Protein 4P5I (pdb70)

Sequence (240 aa):
ESQRSNSEEKANFCSTHNDEVYARFRLQMRVGVRHSPLYTPSNMCMMLDIEDSVEDIEESTEKEYASTATGEAAGVNVSVALVGEGVSIPFSYIGLGFNPSLEDSYLYVNVSSRAPWVKQTSDLSANGGWGIKQVLEKELLAIQIGCDNQKFPEEPTTTPPGASVDRRKRNPADIDFSLLVDPRCVTSVDLHVELRDACIDYKQESPLSLKGKYGDGELVKKEIKDVGKNHNMCSLNLNPGN

InterPro domains:
  IPR003184 Viral chemokine binding protein [PF02250] (14-278)
  IPR036540 Poxvirus chemokine inhibitor superfamily [G3DSA:2.60.240.10] (22-278)
  IPR036540 Poxvirus chemokine inhibitor superfamily [SSF49889] (53-283)

Structure (mmCIF, N/CA/C/O backbone):
data_4P5I
#
_entry.id   4P5I
#
_cell.length_a   76.250
_cell.length_b   76.250
_cell.length_c   281.940
_cell.angle_alpha   90.00
_cell.angle_beta   90.00
_cell.angle_gamma   120.00
#
_symmetry.space_group_name_H-M   'P 65 2 2'
#
loop_
_entity.id
_entity.type
_entity.pdbx_description
1 polymer 'Chemokine binding protein'
2 branched 2-acetamido-2-deoxy-beta-D-glucopyranose-(1-4)-2-acetamido-2-deoxy-beta-D-glucopyranose
3 non-polymer 2-acetamido-2-deoxy-beta-D-glucopyranose
4 water water
#
loop_
_atom_site.group_PDB
_atom_site.id
_atom_site.type_symbol
_atom_site.label_atom_id
_atom_site.label_alt_id
_atom_site.label_comp_id
_atom_site.label_asym_id
_atom_site.label_entity_id
_atom_site.label_seq_id
_atom_site.pdbx_PDB_ins_code
_atom_site.Cartn_x
_atom_site.Cartn_y
_atom_site.Cartn_z
_atom_site.occupancy
_atom_site.B_iso_or_equiv
_atom_site.auth_seq_id
_atom_site.auth_comp_id
_atom_site.auth_asym_id
_atom_site.auth_atom_id
_atom_site.pdbx_PDB_model_num
ATOM 1 N N . GLU A 1 5 ? -16.112 32.021 6.646 1.00 94.43 5 GLU A N 1
ATOM 2 C CA . GLU A 1 5 ? -15.828 31.796 5.233 1.00 93.96 5 GLU A CA 1
ATOM 3 C C . GLU A 1 5 ? -14.322 31.862 4.923 1.00 95.20 5 GLU A C 1
ATOM 4 O O . GLU A 1 5 ? -13.844 31.232 3.975 1.00 94.22 5 GLU A O 1
ATOM 10 N N . SER A 1 6 ? -13.584 32.621 5.734 1.00 96.20 6 SER A N 1
ATOM 11 C CA . SER A 1 6 ? -12.125 32.719 5.622 1.00 95.90 6 SER A CA 1
ATOM 12 C C . SER A 1 6 ? -11.490 32.796 7.018 1.00 98.69 6 SER A C 1
ATOM 13 O O . SER A 1 6 ? -11.872 33.634 7.837 1.00 97.25 6 SER A O 1
ATOM 16 N N . GLN A 1 7 ? -10.514 31.929 7.278 1.00 102.04 7 GLN A N 1
ATOM 17 C CA . GLN A 1 7 ? -10.066 31.672 8.650 1.00 106.79 7 GLN A CA 1
ATOM 18 C C . GLN A 1 7 ? -8.684 32.210 9.046 1.00 102.92 7 GLN A C 1
ATOM 19 O O . GLN A 1 7 ? -8.217 31.941 10.156 1.00 102.07 7 GLN A O 1
ATOM 25 N N . ARG A 1 8 ? -8.036 32.967 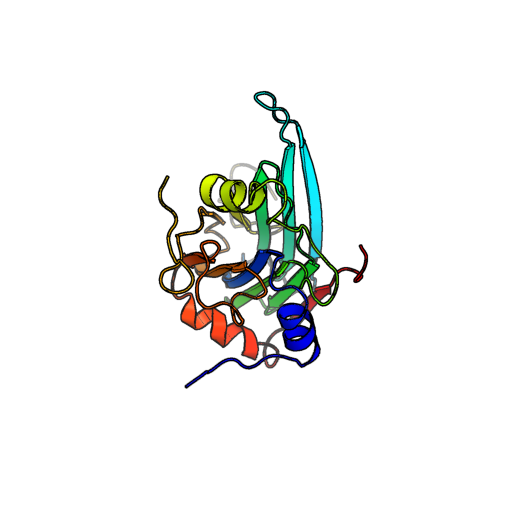8.163 1.00 99.66 8 ARG A N 1
ATOM 26 C CA . ARG A 1 8 ? -6.687 33.476 8.442 1.00 94.73 8 ARG A CA 1
ATOM 27 C C . ARG A 1 8 ? -6.637 34.481 9.608 1.00 92.28 8 ARG A C 1
ATOM 28 O O . ARG A 1 8 ? -7.610 35.190 9.880 1.00 93.89 8 ARG A O 1
ATOM 36 N N . SER A 1 9 ? -5.537 34.450 10.352 1.00 85.36 9 SER A N 1
ATOM 37 C CA . SER A 1 9 ? -5.253 35.466 11.353 1.00 80.14 9 SER A CA 1
ATOM 38 C C . SER A 1 9 ? -3.789 35.853 11.303 1.00 72.99 9 SER A C 1
ATOM 39 O O . SER A 1 9 ? -2.930 35.097 11.716 1.00 73.68 9 SER A O 1
ATOM 42 N N . ASN A 1 10 ? -3.512 37.055 10.843 1.00 65.75 10 ASN A N 1
ATOM 43 C CA . ASN A 1 10 ? -2.140 37.504 10.672 1.00 58.54 10 ASN A CA 1
ATOM 44 C C . ASN A 1 10 ? -1.969 38.946 11.085 1.00 57.02 10 ASN A C 1
ATOM 45 O O . ASN A 1 10 ? -2.946 39.698 11.166 1.00 60.29 10 ASN A O 1
ATOM 50 N N . SER A 1 11 ? -0.721 39.332 11.328 1.00 50.28 11 SER A N 1
ATOM 51 C CA . SER A 1 11 ? -0.399 40.716 11.628 1.00 48.57 11 SER A CA 1
ATOM 52 C C . SER A 1 11 ? -0.712 41.596 10.429 1.00 52.07 11 SER A C 1
ATOM 53 O O . SER A 1 11 ? -0.793 41.127 9.290 1.00 51.14 11 SER A O 1
ATOM 56 N N . GLU A 1 12 ? -0.893 42.879 10.697 1.00 58.23 12 GLU A N 1
ATOM 57 C CA . GLU A 1 12 ? -1.145 43.843 9.646 1.00 62.44 12 GLU A CA 1
ATOM 58 C C . GLU A 1 12 ? 0.061 43.892 8.714 1.00 53.47 12 GLU A C 1
ATOM 59 O O . GLU A 1 12 ? -0.085 44.057 7.501 1.00 50.80 12 GLU A O 1
ATOM 65 N N . GLU A 1 13 ? 1.252 43.731 9.287 1.00 46.47 13 GLU A N 1
ATOM 66 C CA . GLU A 1 13 ? 2.486 43.806 8.510 1.00 49.74 13 GLU A CA 1
ATOM 67 C C . GLU A 1 13 ? 2.558 42.662 7.500 1.00 46.10 13 GLU A C 1
ATOM 68 O O . GLU A 1 13 ? 2.996 42.852 6.361 1.00 41.08 13 GLU A O 1
ATOM 74 N N . LYS A 1 14 ? 2.116 41.479 7.924 1.00 42.43 14 LYS A N 1
ATOM 75 C CA . LYS A 1 14 ? 2.055 40.321 7.039 1.00 40.97 14 LYS A CA 1
ATOM 76 C C . LYS A 1 14 ? 1.014 40.507 5.920 1.00 39.05 14 LYS A C 1
ATOM 77 O O . LYS A 1 14 ? 1.337 40.354 4.741 1.00 39.77 14 LYS A O 1
ATOM 83 N N . ALA A 1 15 ? -0.213 40.870 6.292 1.00 35.52 15 ALA A N 1
ATOM 84 C CA . ALA A 1 15 ? -1.297 41.067 5.324 1.00 36.86 15 ALA A CA 1
ATOM 85 C C . ALA A 1 15 ? -0.968 42.143 4.294 1.00 40.28 15 ALA A C 1
ATOM 86 O O . ALA A 1 15 ? -1.172 41.943 3.094 1.00 41.35 15 ALA A O 1
ATOM 88 N N . ASN A 1 16 ? -0.428 43.267 4.759 1.00 41.50 16 ASN A N 1
ATOM 89 C CA . ASN A 1 16 ? -0.008 44.342 3.858 1.00 45.51 16 ASN A CA 1
ATOM 90 C C . ASN A 1 16 ? 1.085 43.936 2.897 1.00 41.80 16 ASN A C 1
ATOM 91 O O . ASN A 1 16 ? 1.113 44.393 1.755 1.00 41.12 16 ASN A O 1
ATOM 96 N N . PHE A 1 17 ? 2.010 43.101 3.366 1.00 42.01 17 PHE A N 1
ATOM 97 C CA . PHE A 1 17 ? 3.093 42.638 2.508 1.00 35.56 17 PHE A CA 1
ATOM 98 C C . PHE A 1 17 ? 2.548 41.694 1.434 1.00 36.29 17 PHE A C 1
ATOM 99 O O . PHE A 1 17 ? 2.898 41.800 0.261 1.00 34.93 17 PHE A O 1
ATOM 107 N N . CYS A 1 18 ? 1.710 40.752 1.851 1.00 35.54 18 CYS A N 1
ATOM 108 C CA . CYS A 1 18 ? 1.234 39.715 0.945 1.00 34.16 18 CYS A CA 1
ATOM 109 C C . CYS A 1 18 ? 0.291 40.297 -0.109 1.00 37.14 18 CYS A C 1
ATOM 110 O O . CYS A 1 18 ? 0.344 39.891 -1.271 1.00 33.16 18 CYS A O 1
ATOM 113 N N . SER A 1 19 ? -0.539 41.266 0.286 1.00 39.98 19 SER A N 1
ATOM 114 C CA . SER A 1 19 ? -1.456 41.929 -0.652 1.00 49.03 19 SER A CA 1
ATOM 115 C C . SER A 1 19 ? -0.668 42.627 -1.744 1.00 49.98 19 SER A C 1
ATOM 116 O O . SER A 1 19 ? -1.097 42.717 -2.893 1.00 53.47 19 SER A O 1
ATOM 119 N N . THR A 1 20 ? 0.509 43.101 -1.362 1.00 47.09 20 THR A N 1
ATOM 120 C CA . THR A 1 20 ? 1.324 43.965 -2.196 1.00 48.51 20 THR A CA 1
ATOM 121 C C . THR A 1 20 ? 2.331 43.162 -3.015 1.00 43.97 20 THR A C 1
ATOM 122 O O . THR A 1 20 ? 2.957 43.679 -3.942 1.00 45.58 20 THR A O 1
ATOM 126 N N . HIS A 1 21 ? 2.467 41.878 -2.705 1.00 39.82 21 HIS A N 1
ATOM 127 C CA . HIS A 1 21 ? 3.488 41.072 -3.364 1.00 37.89 21 HIS A CA 1
ATOM 128 C C . HIS A 1 21 ? 2.946 39.778 -3.945 1.00 40.91 21 HIS A C 1
ATOM 129 O O . HIS A 1 21 ? 3.637 38.762 -3.940 1.00 43.01 21 HIS A O 1
ATOM 136 N N . ASN A 1 22 ? 1.731 39.825 -4.477 1.00 42.20 22 ASN A N 1
ATOM 137 C CA . ASN A 1 22 ? 1.045 38.612 -4.916 1.00 48.38 22 ASN A CA 1
ATOM 138 C C . ASN A 1 22 ? 1.647 37.904 -6.141 1.00 44.07 22 ASN A C 1
ATOM 139 O O . ASN A 1 22 ? 1.353 36.737 -6.397 1.00 47.86 22 ASN A O 1
ATOM 144 N N . ASP A 1 23 ? 2.486 38.601 -6.897 1.00 35.33 23 ASP A N 1
ATOM 145 C CA . ASP A 1 23 ? 3.152 37.974 -8.029 1.00 42.16 23 ASP A CA 1
ATOM 146 C C . ASP A 1 23 ? 4.493 37.336 -7.670 1.00 47.64 23 ASP A C 1
ATOM 147 O O . ASP A 1 23 ? 5.038 36.546 -8.448 1.00 52.70 23 ASP A O 1
ATOM 152 N N . GLU A 1 24 ? 5.010 37.676 -6.491 1.00 39.44 24 GLU A N 1
ATOM 153 C CA . GLU A 1 24 ? 6.236 37.072 -5.989 1.00 42.75 24 GLU A CA 1
ATOM 154 C C . GLU A 1 24 ? 5.935 35.764 -5.255 1.00 37.53 24 GLU A C 1
ATOM 155 O O . GLU A 1 24 ? 4.796 35.519 -4.846 1.00 31.89 24 GLU A O 1
ATOM 161 N N . VAL A 1 25 ? 6.956 34.921 -5.116 1.00 28.56 25 VAL A N 1
ATOM 162 C CA . VAL A 1 25 ? 6.858 33.717 -4.294 1.00 28.31 25 VAL A CA 1
ATOM 163 C C . VAL A 1 25 ? 8.049 33.639 -3.340 1.00 31.48 25 VAL A C 1
ATOM 164 O O . VAL A 1 25 ? 9.201 33.497 -3.760 1.00 28.88 25 VAL A O 1
ATOM 168 N N . TYR A 1 26 ? 7.763 33.769 -2.052 1.00 31.36 26 TYR A N 1
ATOM 169 C CA . TYR A 1 26 ? 8.782 33.600 -1.038 1.00 25.30 26 TYR A CA 1
ATOM 170 C C . TYR A 1 26 ? 8.497 32.335 -0.251 1.00 24.50 26 TYR A C 1
ATOM 171 O O . TYR A 1 26 ? 7.348 32.042 0.073 1.00 30.65 26 TYR A O 1
ATOM 180 N N . ALA A 1 27 ? 9.551 31.586 0.044 1.00 17.09 27 ALA A N 1
ATOM 181 C CA . ALA A 1 27 ? 9.447 30.387 0.857 1.00 21.43 27 ALA A CA 1
ATOM 182 C C . ALA A 1 27 ? 9.611 30.748 2.316 1.00 24.32 27 ALA A C 1
ATOM 183 O O . ALA A 1 27 ? 10.357 31.669 2.65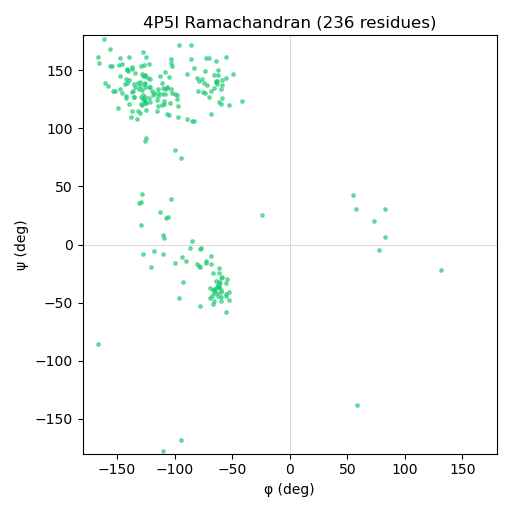3 1.00 23.27 27 ALA A O 1
ATOM 185 N N . ARG A 1 28 ? 8.910 30.013 3.173 1.00 22.39 28 ARG A N 1
ATOM 186 C CA . ARG A 1 28 ? 9.068 30.140 4.609 1.00 23.81 28 ARG A CA 1
ATOM 187 C C . ARG A 1 28 ? 9.143 28.756 5.202 1.00 23.20 28 ARG A C 1
ATOM 188 O O . ARG A 1 28 ? 8.266 27.924 4.951 1.00 25.35 28 ARG A O 1
ATOM 196 N N . PHE A 1 29 ? 10.194 28.507 5.979 1.00 17.96 29 PHE A N 1
ATOM 197 C CA . PHE A 1 29 ? 10.382 27.213 6.626 1.00 14.15 29 PHE A CA 1
ATOM 198 C C . PHE A 1 29 ? 10.136 27.358 8.123 1.00 18.39 29 PHE A C 1
ATOM 199 O O . PHE A 1 29 ? 10.638 28.294 8.758 1.00 18.63 29 PHE A O 1
ATOM 207 N N . ARG A 1 30 ? 9.365 26.437 8.692 1.00 17.55 30 ARG A N 1
ATOM 208 C CA . ARG A 1 30 ? 9.186 26.390 10.147 1.00 17.10 30 ARG A CA 1
ATOM 209 C C . ARG A 1 30 ? 9.273 24.975 10.691 1.00 22.72 30 ARG A C 1
ATOM 210 O O . ARG A 1 30 ? 8.661 24.043 10.157 1.00 24.67 30 ARG A O 1
ATOM 218 N N . LEU A 1 31 ? 10.062 24.817 11.747 1.00 19.33 31 LEU A N 1
ATOM 219 C CA . LEU A 1 31 ? 10.219 23.529 12.388 1.00 15.94 31 LEU A CA 1
ATOM 220 C C . LEU A 1 31 ? 9.915 23.635 13.874 1.00 18.60 31 LEU A C 1
ATOM 221 O O . LEU A 1 31 ? 10.351 24.578 14.539 1.00 17.43 31 LEU A O 1
ATOM 226 N N . GLN A 1 32 ? 9.154 22.668 14.384 1.00 16.66 32 GLN A N 1
ATOM 227 C CA . GLN A 1 32 ? 9.003 22.481 15.831 1.00 17.68 32 GLN A CA 1
ATOM 228 C C . GLN A 1 32 ? 9.296 21.036 16.156 1.00 21.59 32 GLN A C 1
ATOM 229 O O . GLN A 1 32 ? 8.798 20.129 15.492 1.00 23.73 32 GLN A O 1
ATOM 235 N N . MET A 1 33 ? 10.108 20.821 17.180 1.00 14.92 33 MET A N 1
ATOM 236 C CA . MET A 1 33 ? 10.550 19.492 17.492 1.00 19.93 33 MET A CA 1
ATOM 237 C C . MET A 1 33 ? 10.656 19.283 18.999 1.00 20.95 33 MET A C 1
ATOM 238 O O . MET A 1 33 ? 11.111 20.162 19.714 1.00 19.56 33 MET A O 1
ATOM 243 N N . ARG A 1 34 ? 10.208 18.121 19.468 1.00 21.90 34 ARG A N 1
ATOM 244 C CA . ARG A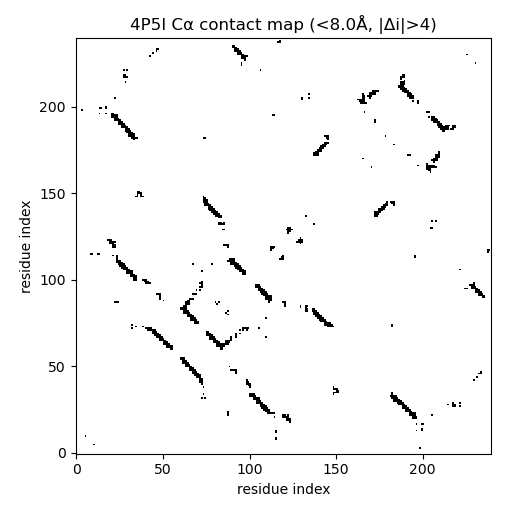 1 34 ? 10.339 17.747 20.871 1.00 19.27 34 ARG A CA 1
ATOM 245 C C . ARG A 1 34 ? 11.253 16.546 20.992 1.00 22.47 34 ARG A C 1
ATOM 246 O O . ARG A 1 34 ? 11.024 15.512 20.352 1.00 22.14 34 ARG A O 1
ATOM 254 N N . VAL A 1 35 ? 12.303 16.695 21.797 1.00 21.09 35 VAL A N 1
ATOM 255 C CA . VAL A 1 35 ? 13.301 15.649 21.957 1.00 16.77 35 VAL A CA 1
ATOM 256 C C . VAL A 1 35 ? 13.276 15.097 23.388 1.00 23.42 35 VAL A C 1
ATOM 257 O O . VAL A 1 35 ? 13.509 15.835 24.348 1.00 26.81 35 VAL A O 1
ATOM 261 N N . GLY A 1 36 ? 13.000 13.810 23.517 1.00 25.39 36 GLY A N 1
ATOM 262 C CA . GLY A 1 36 ? 13.084 13.139 24.791 1.00 23.64 36 GLY A CA 1
ATOM 263 C C . GLY A 1 36 ? 14.534 12.944 25.149 1.00 26.91 36 GLY A C 1
ATOM 264 O O . GLY A 1 36 ? 15.299 12.439 24.365 1.00 26.37 36 GLY A O 1
ATOM 265 N N . VAL A 1 37 ? 14.882 13.333 26.362 1.00 28.47 37 VAL A N 1
ATOM 266 C CA . VAL A 1 37 ? 16.257 13.380 26.833 1.00 28.15 37 VAL A CA 1
ATOM 267 C C . VAL A 1 37 ? 16.483 12.593 28.142 1.00 28.50 37 VAL A C 1
ATOM 268 O O . VAL A 1 37 ? 15.608 12.478 28.956 1.00 32.92 37 VAL A O 1
ATOM 272 N N . ARG A 1 38 ? 17.667 12.021 28.182 1.00 32.86 38 ARG A N 1
ATOM 273 C CA . ARG A 1 38 ? 18.177 11.331 29.331 1.00 39.61 38 ARG A CA 1
ATOM 274 C C . ARG A 1 38 ? 19.672 11.524 29.418 1.00 33.88 38 ARG A C 1
ATOM 275 O O . ARG A 1 38 ? 20.336 11.799 28.444 1.00 28.14 38 ARG A O 1
ATOM 283 N N . HIS A 1 39 ? 20.177 11.403 30.624 1.00 30.82 39 HIS A N 1
ATOM 284 C CA . HIS A 1 39 ? 21.529 11.747 30.910 1.00 27.92 39 HIS A CA 1
ATOM 285 C C . HIS A 1 39 ? 22.302 10.615 31.476 1.00 29.11 39 HIS A C 1
ATOM 286 O O . HIS A 1 39 ? 21.752 9.695 32.084 1.00 33.03 39 HIS A O 1
ATOM 293 N N . SER A 1 40 ? 23.600 10.676 31.291 1.00 31.53 40 SER A N 1
ATOM 294 C CA . SER A 1 40 ? 24.504 9.751 31.911 1.00 37.39 40 SER A CA 1
ATOM 295 C C . SER A 1 40 ? 24.618 10.044 33.398 1.00 40.09 40 SER A C 1
ATOM 296 O O . SER A 1 40 ? 24.288 11.124 33.849 1.00 34.61 40 SER A O 1
ATOM 299 N N . PRO A 1 41 ? 25.083 9.066 34.159 1.00 35.84 41 PRO A N 1
ATOM 300 C CA . PRO A 1 41 ? 25.261 9.285 35.601 1.00 29.88 41 PRO A CA 1
ATOM 301 C C . PRO A 1 41 ? 26.210 10.445 35.941 1.00 30.74 41 PRO A C 1
ATOM 302 O O . PRO A 1 41 ? 26.052 11.075 36.990 1.00 31.43 41 PRO A O 1
ATOM 306 N N . LEU A 1 42 ? 27.161 10.732 35.057 1.00 30.65 42 LEU A N 1
ATOM 307 C CA . LEU A 1 42 ? 28.133 11.806 35.281 1.00 30.88 42 LEU A CA 1
ATOM 308 C C . LEU A 1 42 ? 27.612 13.220 35.014 1.00 29.22 42 LEU A C 1
ATOM 309 O O . LEU A 1 42 ? 28.222 14.196 35.468 1.00 28.94 42 LEU A O 1
ATOM 314 N N . TYR A 1 43 ? 26.516 13.327 34.259 1.00 25.05 43 TYR A N 1
ATOM 315 C CA . TYR A 1 43 ? 25.964 14.633 33.862 1.00 28.85 43 TYR A CA 1
ATOM 316 C C . TYR A 1 43 ? 25.603 15.479 35.083 1.00 29.19 43 TYR A C 1
ATOM 317 O O . TYR A 1 43 ? 24.861 15.028 35.955 1.00 30.77 43 TYR A O 1
ATOM 326 N N . THR A 1 44 ? 26.124 16.699 35.154 1.00 24.82 44 THR A N 1
ATOM 327 C CA . THR A 1 44 ? 25.726 17.616 36.218 1.00 27.89 44 THR A CA 1
ATOM 328 C C . THR A 1 44 ? 24.785 18.686 35.649 1.00 29.75 44 THR A C 1
ATOM 329 O O . THR A 1 44 ? 24.951 19.101 34.507 1.00 24.69 44 THR A O 1
ATOM 333 N N . PRO A 1 45 ? 23.784 19.119 36.437 1.00 32.07 45 PRO A N 1
ATOM 334 C CA . PRO A 1 45 ? 22.821 20.092 35.914 1.00 23.54 45 PRO A CA 1
ATOM 335 C C . PRO A 1 45 ? 23.498 21.350 35.384 1.00 20.40 45 PRO A C 1
ATOM 336 O O . PRO A 1 45 ? 24.504 21.798 35.922 1.00 20.96 45 PRO A O 1
ATOM 340 N N . SER A 1 46 ? 22.961 21.901 34.304 1.00 15.97 46 SER A N 1
ATOM 341 C CA . SER A 1 46 ? 23.594 23.050 33.676 1.00 17.96 46 SER A CA 1
ATOM 342 C C . SER A 1 46 ? 22.572 23.894 32.937 1.00 19.38 46 SER A C 1
ATOM 343 O O . SER A 1 46 ? 21.764 23.367 32.169 1.00 17.05 46 SER A O 1
ATOM 346 N N . ASN A 1 47 ? 22.623 25.203 33.162 1.00 19.88 47 ASN A N 1
ATOM 347 C CA . ASN A 1 47 ? 21.801 26.152 32.406 1.00 13.25 47 ASN A CA 1
ATOM 348 C C . ASN A 1 47 ? 22.425 26.572 31.071 1.00 14.65 47 ASN A C 1
ATOM 349 O O . ASN A 1 47 ? 21.866 27.418 30.356 1.00 20.27 47 ASN A O 1
ATOM 354 N N . MET A 1 48 ? 23.572 25.990 30.727 1.00 13.94 48 MET A N 1
ATOM 355 C CA . MET A 1 48 ? 24.283 26.437 29.526 1.00 16.18 48 MET A CA 1
ATOM 356 C C . MET A 1 48 ? 23.519 26.192 28.232 1.00 16.08 48 MET A C 1
ATOM 357 O O . MET A 1 48 ? 22.852 25.172 28.057 1.00 15.89 48 MET A O 1
ATOM 362 N N . CYS A 1 49 ? 23.602 27.165 27.337 1.00 15.62 49 CYS A N 1
ATOM 363 C CA . CYS A 1 49 ? 22.958 27.063 26.040 1.00 20.83 49 CYS A CA 1
ATOM 364 C C . CYS A 1 49 ? 23.929 27.574 24.984 1.00 17.17 49 CYS A C 1
ATOM 365 O O . CYS A 1 49 ? 24.516 28.640 25.163 1.00 18.27 49 CYS A O 1
ATOM 368 N N . MET A 1 50 ? 24.127 26.812 23.907 1.00 15.00 50 MET A N 1
ATOM 369 C CA A MET A 1 50 ? 24.924 27.226 22.739 0.58 16.04 50 MET A CA 1
ATOM 370 C CA B MET A 1 50 ? 24.835 27.380 22.778 0.42 16.06 50 MET A CA 1
ATOM 371 C C . MET A 1 50 ? 24.017 27.251 21.509 1.00 19.06 50 MET A C 1
ATOM 372 O O . MET A 1 50 ? 23.394 26.232 21.225 1.00 17.04 50 MET A O 1
ATOM 381 N N . LEU A 1 51 ? 23.969 28.364 20.779 1.00 15.02 51 LEU A N 1
ATOM 382 C CA . LEU A 1 51 ? 23.153 28.462 19.568 1.00 14.37 51 LEU A CA 1
ATOM 383 C C . LEU A 1 51 ? 23.997 28.974 18.420 1.00 16.81 51 LEU A C 1
ATOM 384 O O . LEU A 1 51 ? 24.892 29.789 18.617 1.00 19.59 51 LEU A O 1
ATOM 389 N N . ASP A 1 52 ? 23.695 28.516 17.213 1.00 15.00 52 ASP A N 1
ATOM 390 C CA . ASP A 1 52 ? 24.398 29.011 16.048 1.00 15.78 52 ASP A CA 1
ATOM 391 C C . ASP A 1 52 ? 23.519 28.862 14.804 1.00 19.32 52 ASP A C 1
ATOM 392 O O . ASP A 1 52 ? 22.626 28.011 14.751 1.00 18.50 52 ASP A O 1
ATOM 397 N N . ILE A 1 53 ? 23.755 29.722 13.820 1.00 20.26 53 ILE A N 1
ATOM 398 C CA . ILE A 1 53 ? 23.116 29.618 12.513 1.00 17.69 53 ILE A CA 1
ATOM 399 C C . ILE A 1 53 ? 24.179 29.957 11.492 1.00 20.02 53 ILE A C 1
ATOM 400 O O . ILE A 1 53 ? 24.769 31.034 11.549 1.00 20.50 53 ILE A O 1
ATOM 405 N N . GLU A 1 54 ? 24.451 29.020 10.587 1.00 16.51 54 GLU A N 1
ATOM 406 C CA . GLU A 1 54 ? 25.454 29.219 9.540 1.00 23.91 54 GLU A CA 1
ATOM 407 C C . GLU A 1 54 ? 24.895 28.870 8.166 1.00 27.07 54 GLU A C 1
ATOM 408 O O . GLU A 1 54 ? 24.169 27.885 8.015 1.00 29.91 54 GLU A O 1
ATOM 414 N N . ASP A 1 55 ? 25.251 29.681 7.174 1.00 23.50 55 ASP A N 1
ATOM 415 C CA . ASP A 1 55 ? 24.886 29.426 5.786 1.00 24.75 55 ASP A CA 1
ATOM 416 C C . ASP A 1 55 ? 26.135 29.035 5.001 1.00 28.91 55 ASP A C 1
ATOM 417 O O . ASP A 1 55 ? 27.195 29.657 5.124 1.00 27.24 55 ASP A O 1
ATOM 422 N N . SER A 1 56 ? 26.020 28.001 4.191 1.00 28.69 56 SER A N 1
ATOM 423 C CA . SER A 1 56 ? 27.165 27.573 3.406 1.00 28.11 56 SER A CA 1
ATOM 424 C C . SER A 1 56 ? 26.794 27.430 1.932 1.00 29.03 56 SER A C 1
ATOM 425 O O . SER A 1 56 ? 25.624 27.228 1.580 1.00 30.97 56 SER A O 1
ATOM 428 N N . VAL A 1 57 ? 27.799 27.583 1.077 1.00 30.48 57 VAL A N 1
ATOM 429 C CA . VAL A 1 57 ? 27.637 27.448 -0.367 1.00 36.60 57 VAL A CA 1
ATOM 430 C C . VAL A 1 57 ? 28.700 26.499 -0.903 1.00 40.99 57 VAL A C 1
ATOM 431 O O . VAL A 1 57 ? 29.895 26.734 -0.735 1.00 42.80 57 VAL A O 1
ATOM 435 N N . GLU A 1 58 ? 28.260 25.413 -1.524 1.00 42.54 58 GLU A N 1
ATOM 436 C CA . GLU A 1 58 ? 29.177 24.419 -2.069 1.00 45.56 58 GLU A CA 1
ATOM 437 C C . GLU A 1 58 ? 28.990 24.311 -3.581 1.00 46.96 58 GLU A C 1
ATOM 438 O O . GLU A 1 58 ? 27.863 24.167 -4.063 1.00 40.01 58 GLU A O 1
ATOM 444 N N . ASP A 1 59 ? 30.086 24.404 -4.328 1.00 52.63 59 ASP A N 1
ATOM 445 C CA . ASP A 1 59 ? 30.028 24.191 -5.771 1.00 59.48 59 ASP A CA 1
ATOM 446 C C . ASP A 1 59 ? 29.591 22.760 -6.071 1.00 63.62 59 ASP A C 1
ATOM 447 O O . ASP A 1 59 ? 30.006 21.814 -5.391 1.00 58.76 59 ASP A O 1
ATOM 452 N N . ILE A 1 60 ? 28.723 22.606 -7.067 1.00 73.40 60 ILE A N 1
ATOM 453 C CA . ILE A 1 60 ? 28.357 21.274 -7.541 1.00 83.40 60 ILE A CA 1
ATOM 454 C C . ILE A 1 60 ? 29.187 20.964 -8.783 1.00 92.09 60 ILE A C 1
ATOM 455 O O . ILE A 1 60 ? 29.241 21.770 -9.716 1.00 92.16 60 ILE A O 1
ATOM 460 N N . GLU A 1 61 ? 29.836 19.810 -8.784 1.00 99.44 61 GLU A N 1
ATOM 461 C CA . GLU A 1 61 ? 30.673 19.409 -9.905 1.00 108.56 61 GLU A CA 1
ATOM 462 C C . GLU A 1 61 ? 29.870 19.235 -11.176 1.00 112.60 61 GLU A C 1
ATOM 463 O O . GLU A 1 61 ? 30.281 19.660 -12.245 1.00 112.32 61 GLU A O 1
ATOM 469 N N . GLU A 1 62 ? 28.704 18.629 -11.039 1.00 117.04 62 GLU A N 1
ATOM 470 C CA . GLU A 1 62 ? 27.825 18.358 -12.161 1.00 121.03 62 GLU A CA 1
ATOM 471 C C . GLU A 1 62 ? 27.354 19.625 -12.862 1.00 117.26 62 GLU A C 1
ATOM 472 O O . GLU A 1 62 ? 27.245 19.663 -14.089 1.00 116.15 62 GLU A O 1
ATOM 478 N N . SER A 1 63 ? 27.112 20.679 -12.080 1.00 112.67 63 SER A N 1
ATOM 479 C CA . SER A 1 63 ? 26.295 21.820 -12.501 1.00 105.87 63 SER A CA 1
ATOM 480 C C . SER A 1 63 ? 26.880 23.227 -12.364 1.00 101.80 63 SER A C 1
ATOM 481 O O . SER A 1 63 ? 27.906 23.449 -11.739 1.00 101.49 63 SER A O 1
ATOM 484 N N . THR A 1 64 ? 26.218 24.157 -13.035 1.00 98.85 64 THR A N 1
ATOM 485 C CA . THR A 1 64 ? 26.373 25.586 -12.839 1.00 94.67 64 THR A CA 1
ATOM 486 C C . THR A 1 64 ? 25.734 26.000 -11.514 1.00 86.34 64 THR A C 1
ATOM 487 O O . THR A 1 64 ? 25.918 27.119 -11.056 1.00 81.23 64 THR A O 1
ATOM 491 N N . GLU A 1 65 ? 24.932 25.111 -10.939 1.00 83.06 65 GLU A N 1
ATOM 492 C CA . GLU A 1 65 ? 24.165 25.423 -9.738 1.00 80.75 65 GLU A CA 1
ATOM 493 C C . GLU A 1 65 ? 25.030 25.246 -8.488 1.00 73.87 65 GLU A C 1
ATOM 494 O O . GLU A 1 65 ? 25.981 24.461 -8.483 1.00 75.92 65 GLU A O 1
ATOM 500 N N . LYS A 1 66 ? 24.716 25.996 -7.438 1.00 61.30 66 LYS A N 1
ATOM 501 C CA . LYS A 1 66 ? 25.375 25.800 -6.149 1.00 53.29 66 LYS A CA 1
ATOM 502 C C . LYS A 1 66 ? 24.441 25.043 -5.214 1.00 45.66 66 LYS A C 1
ATOM 503 O O . LYS A 1 66 ? 23.215 25.067 -5.372 1.00 40.25 66 LYS A O 1
ATOM 509 N N . GLU A 1 67 ? 25.025 24.373 -4.233 1.00 39.98 67 GLU A N 1
ATOM 510 C CA . GLU A 1 67 ? 24.250 23.830 -3.132 1.00 34.16 67 GLU A CA 1
ATOM 511 C C . GLU A 1 67 ? 24.298 24.807 -1.944 1.00 30.77 67 GLU A C 1
ATOM 512 O O . GLU A 1 67 ? 25.368 25.115 -1.423 1.00 31.09 67 GLU A O 1
ATOM 518 N N . TYR A 1 68 ? 23.128 25.304 -1.551 1.00 28.45 68 TYR A N 1
ATOM 519 C CA . TYR A 1 68 ? 22.981 26.246 -0.442 1.00 23.57 68 TYR A CA 1
ATOM 520 C C . TYR A 1 68 ? 22.430 25.536 0.794 1.00 27.60 68 TYR A C 1
ATOM 521 O O . TYR A 1 68 ? 21.345 24.952 0.766 1.00 32.02 68 TYR A O 1
ATOM 530 N N . ALA A 1 69 ? 23.182 25.592 1.883 1.00 25.11 69 ALA A N 1
ATOM 531 C CA . ALA A 1 69 ? 22.753 24.957 3.112 1.00 24.16 69 ALA A CA 1
ATOM 532 C C . ALA A 1 69 ? 22.610 25.997 4.214 1.00 22.25 69 ALA A C 1
ATOM 533 O O . ALA A 1 69 ? 23.489 26.839 4.413 1.00 21.62 69 ALA A O 1
ATOM 535 N N . SER A 1 70 ? 21.486 25.957 4.915 1.00 25.97 70 SER A N 1
ATOM 536 C CA . SER A 1 70 ? 21.370 26.710 6.155 1.00 24.43 70 SER A CA 1
ATOM 537 C C . SER A 1 70 ? 21.380 25.698 7.300 1.00 21.23 70 SER A C 1
ATOM 538 O O . SER A 1 70 ? 20.653 24.703 7.262 1.00 20.49 70 SER A O 1
ATOM 541 N N . THR A 1 71 ? 22.232 25.932 8.296 1.00 16.66 71 THR A N 1
ATOM 542 C CA . THR A 1 71 ? 22.386 24.996 9.407 1.00 12.50 71 THR A CA 1
ATOM 543 C C . THR A 1 71 ? 22.167 25.697 10.747 1.00 17.97 71 THR A C 1
ATOM 544 O O . THR A 1 71 ? 22.925 26.598 11.120 1.00 18.49 71 THR A O 1
ATOM 548 N N . ALA A 1 72 ? 21.128 25.291 11.469 1.00 14.36 72 ALA A N 1
ATOM 549 C CA . ALA A 1 72 ? 20.923 25.778 12.827 1.00 11.90 72 ALA A CA 1
ATOM 550 C C . ALA A 1 72 ? 21.419 24.727 13.803 1.00 18.40 72 ALA A C 1
ATOM 551 O O . ALA A 1 72 ? 21.077 23.556 13.681 1.00 19.36 72 ALA A O 1
ATOM 553 N N . THR A 1 73 ? 22.250 25.138 14.751 1.00 14.87 73 THR A N 1
ATOM 554 C CA . THR A 1 73 ? 22.655 24.243 15.824 1.00 18.07 73 THR A CA 1
ATOM 555 C C . THR A 1 73 ? 22.276 24.811 17.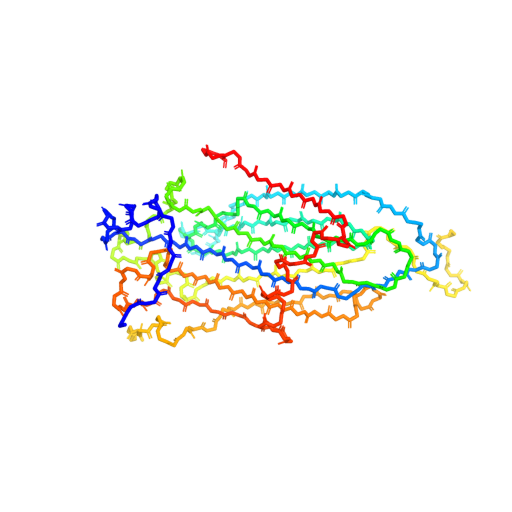194 1.00 18.71 73 THR A C 1
ATOM 556 O O . THR A 1 73 ? 22.365 26.020 17.434 1.00 15.51 73 THR A O 1
ATOM 560 N N . GLY A 1 74 ? 21.869 23.921 18.094 1.00 17.18 74 GLY A N 1
ATOM 561 C CA . GLY A 1 74 ? 21.670 24.271 19.483 1.00 17.95 74 GLY A CA 1
ATOM 562 C C . GLY A 1 74 ? 22.123 23.166 20.430 1.00 21.64 74 GLY A C 1
ATOM 563 O O . GLY A 1 74 ? 21.888 21.976 20.209 1.00 14.92 74 GLY A O 1
ATOM 564 N N . GLU A 1 75 ? 22.764 23.558 21.515 1.00 18.93 75 GLU A N 1
ATOM 565 C CA . GLU A 1 75 ? 23.186 22.581 22.509 1.00 23.61 75 GLU A CA 1
ATOM 566 C C . GLU A 1 75 ? 22.738 23.000 23.913 1.00 20.09 75 GLU A C 1
ATOM 567 O O . GLU A 1 75 ? 23.001 24.117 24.341 1.00 16.77 75 GLU A O 1
ATOM 573 N N . ALA A 1 76 ? 22.047 22.102 24.608 1.00 19.68 76 ALA A N 1
ATOM 574 C CA . ALA A 1 76 ? 21.611 22.336 25.983 1.00 19.97 76 ALA A CA 1
ATOM 575 C C . ALA A 1 76 ? 21.173 21.005 26.588 1.00 21.07 76 ALA A C 1
ATOM 576 O O . ALA A 1 76 ? 20.810 20.086 25.848 1.00 14.41 76 ALA A O 1
ATOM 578 N N . ALA A 1 77 ? 21.208 20.908 27.921 1.00 19.36 77 ALA A N 1
ATOM 579 C CA . ALA A 1 77 ? 20.738 19.720 28.636 1.00 19.39 77 ALA A CA 1
ATOM 580 C C . ALA A 1 77 ? 21.454 18.426 28.219 1.00 20.32 77 ALA A C 1
ATOM 581 O O . ALA A 1 77 ? 20.852 17.353 28.246 1.00 21.06 77 ALA A O 1
ATOM 583 N N . GLY A 1 78 ? 22.713 18.536 27.811 1.00 22.89 78 GLY A N 1
ATOM 584 C CA . GLY A 1 78 ? 23.509 17.374 27.455 1.00 22.24 78 GLY A CA 1
ATOM 585 C C . GLY A 1 78 ? 23.290 16.855 26.044 1.00 22.19 78 GLY A C 1
ATOM 586 O O . GLY A 1 78 ? 23.818 15.810 25.671 1.00 26.24 78 GLY A O 1
ATOM 587 N N . VAL A 1 79 ? 22.517 17.591 25.256 1.00 20.18 79 VAL A N 1
ATOM 588 C CA . VAL A 1 79 ? 22.159 17.166 23.903 1.00 22.53 79 VAL A CA 1
ATOM 589 C C . VAL A 1 79 ? 22.513 18.248 22.874 1.00 25.95 79 VAL A C 1
ATOM 590 O O . VAL A 1 79 ? 22.340 19.447 23.139 1.00 23.81 79 VAL A O 1
ATOM 594 N N . ASN A 1 80 ? 23.047 17.840 21.725 1.00 22.51 80 ASN A N 1
ATOM 595 C CA . ASN A 1 80 ? 23.314 18.808 20.667 1.00 21.54 80 ASN A CA 1
ATOM 596 C C . ASN A 1 80 ? 22.506 18.517 19.406 1.00 26.62 80 ASN A C 1
ATOM 597 O O . ASN A 1 80 ? 22.456 17.382 18.926 1.00 27.40 80 ASN A O 1
ATOM 602 N N . VAL A 1 81 ? 21.842 19.551 18.899 1.00 16.78 81 VAL A N 1
ATOM 603 C CA . VAL A 1 81 ? 20.938 19.411 17.764 1.00 13.63 81 VAL A CA 1
ATOM 604 C C . VAL A 1 81 ? 21.499 20.128 16.545 1.00 19.56 81 VAL A C 1
ATOM 605 O O . VAL A 1 81 ? 22.140 21.172 16.667 1.00 23.93 81 VAL A O 1
ATOM 609 N N . SER A 1 82 ? 21.252 19.564 15.366 1.00 18.37 82 SER A N 1
ATOM 610 C CA . SER A 1 82 ? 21.677 20.171 14.113 1.00 21.41 82 SER A CA 1
ATOM 611 C C . SER A 1 82 ? 20.502 20.056 13.172 1.00 22.86 82 SER A C 1
ATOM 612 O O . SER A 1 82 ? 19.953 18.970 13.013 1.00 21.68 82 SER A O 1
ATOM 615 N N . VAL A 1 83 ? 20.093 21.177 12.585 1.00 18.13 83 VAL A N 1
ATOM 616 C CA . VAL A 1 83 ? 19.017 21.193 11.605 1.00 14.74 83 VAL A CA 1
ATOM 617 C C . VAL A 1 83 ? 19.571 21.852 10.363 1.00 20.39 83 VAL A C 1
ATOM 618 O O . VAL A 1 83 ? 20.059 22.980 10.414 1.00 20.16 83 VAL A O 1
ATOM 622 N N . ALA A 1 84 ? 19.539 21.126 9.254 1.00 18.88 84 ALA A N 1
ATOM 623 C CA . ALA A 1 84 ? 20.133 21.621 8.030 1.00 18.51 84 ALA A CA 1
ATOM 624 C C . ALA A 1 84 ? 19.109 21.560 6.910 1.00 23.26 84 ALA A C 1
ATOM 625 O O . ALA A 1 84 ? 18.528 20.509 6.642 1.00 24.93 84 ALA A O 1
ATOM 627 N N . LEU A 1 85 ? 18.881 22.704 6.276 1.00 23.96 85 LEU A N 1
ATOM 628 C CA . LEU A 1 85 ? 17.979 22.787 5.144 1.00 19.27 85 LEU A CA 1
ATOM 629 C C . LEU A 1 85 ? 18.849 23.065 3.929 1.00 21.61 85 LEU A C 1
ATOM 630 O O . LEU A 1 85 ? 19.555 24.076 3.887 1.00 20.25 85 LEU A O 1
ATOM 635 N N . VAL A 1 86 ? 18.798 22.162 2.952 1.00 21.85 86 VAL A N 1
ATOM 636 C CA . VAL A 1 86 ? 19.697 22.189 1.806 1.00 21.56 86 VAL A CA 1
ATOM 637 C C . VAL A 1 86 ? 18.942 22.279 0.470 1.00 25.93 86 VAL A C 1
ATOM 638 O O . VAL A 1 86 ? 18.069 21.460 0.177 1.00 26.89 86 VAL A O 1
ATOM 642 N N . GLY A 1 87 ? 19.286 23.270 -0.344 1.00 27.70 87 GLY A N 1
ATOM 643 C CA . GLY A 1 87 ? 18.691 23.398 -1.661 1.00 28.69 87 GLY A CA 1
ATOM 644 C C . GLY A 1 87 ? 19.712 23.453 -2.788 1.00 30.74 87 GLY A C 1
ATOM 645 O O . GLY A 1 87 ? 20.893 23.743 -2.563 1.00 26.89 87 GLY A O 1
ATOM 646 N N . GLU A 1 88 ? 19.253 23.180 -4.007 1.00 32.25 88 GLU A N 1
ATOM 647 C CA . GLU A 1 88 ? 20.093 23.325 -5.198 1.00 34.02 88 GLU A CA 1
ATOM 648 C C . GLU A 1 88 ? 19.670 24.549 -6.004 1.00 32.96 88 GLU A C 1
ATOM 649 O O . GLU A 1 88 ? 18.563 24.594 -6.559 1.00 31.91 88 GLU A O 1
ATOM 655 N N . GLY A 1 89 ? 20.545 25.548 -6.042 1.00 26.37 89 GLY A N 1
ATOM 656 C CA . GLY A 1 89 ? 20.262 26.795 -6.724 1.00 26.60 89 GLY A CA 1
ATOM 657 C C . GLY A 1 89 ? 19.338 27.696 -5.918 1.00 36.94 89 GLY A C 1
ATOM 658 O O . GLY A 1 89 ? 19.085 28.837 -6.314 1.00 39.88 89 GLY A O 1
ATOM 659 N N . VAL A 1 90 ? 18.843 27.193 -4.783 1.00 35.33 90 VAL A N 1
ATOM 660 C CA . VAL A 1 90 ? 17.919 27.954 -3.936 1.00 28.53 90 VAL A CA 1
ATOM 661 C C . VAL A 1 90 ? 18.407 28.065 -2.494 1.00 23.65 90 VAL A C 1
ATOM 662 O O . VAL A 1 90 ? 18.692 27.052 -1.855 1.00 20.47 90 VAL A O 1
ATOM 666 N N . SER A 1 91 ? 18.474 29.291 -1.974 1.00 24.90 91 SER A N 1
ATOM 667 C CA . SER A 1 91 ? 18.896 29.504 -0.598 1.00 25.79 91 SER A CA 1
ATOM 668 C C . SER A 1 91 ? 17.719 29.942 0.274 1.00 27.29 91 SER A C 1
ATOM 669 O O . SER A 1 91 ? 17.057 30.927 -0.025 1.00 24.68 91 SER A O 1
ATOM 672 N N . ILE A 1 92 ? 17.458 29.190 1.342 1.00 23.55 92 ILE A N 1
ATOM 673 C CA . ILE A 1 92 ? 16.432 29.554 2.311 1.00 21.49 92 ILE A CA 1
ATOM 674 C C . ILE A 1 92 ? 17.077 29.571 3.690 1.00 24.56 92 ILE A C 1
ATOM 675 O O . ILE A 1 92 ? 17.096 28.564 4.386 1.00 24.40 92 ILE A O 1
ATOM 680 N N . PRO A 1 93 ? 17.620 30.726 4.083 1.00 23.07 93 PRO A N 1
ATOM 681 C CA . PRO A 1 93 ? 18.434 30.807 5.297 1.00 16.67 93 PRO A CA 1
ATOM 682 C C . PRO A 1 93 ? 17.596 30.896 6.577 1.00 18.66 93 PRO A C 1
ATOM 683 O O . PRO A 1 93 ? 16.550 31.531 6.578 1.00 20.99 93 PRO A O 1
ATOM 687 N N . PHE A 1 94 ? 18.060 30.258 7.644 1.00 15.69 94 PHE A N 1
ATOM 688 C CA . PHE A 1 94 ? 17.416 30.376 8.952 1.00 20.08 94 PHE A CA 1
ATOM 689 C C . PHE A 1 94 ? 17.689 31.741 9.570 1.00 18.89 94 PHE A C 1
ATOM 690 O O . PHE A 1 94 ? 18.732 32.344 9.328 1.00 18.28 94 PHE A O 1
ATOM 698 N N . SER A 1 95 ? 16.745 32.235 10.359 1.00 17.14 95 SER A N 1
ATOM 699 C CA . SER A 1 95 ? 16.926 33.518 11.025 1.00 14.47 95 SER A CA 1
ATOM 700 C C . SER A 1 95 ? 16.679 33.378 12.524 1.00 12.81 95 SER A C 1
ATOM 701 O O . SER A 1 95 ? 16.931 34.299 13.285 1.00 14.37 95 SER A O 1
ATOM 704 N N . TYR A 1 96 ? 16.193 32.214 12.938 1.00 13.49 96 TYR A N 1
ATOM 705 C CA . TYR A 1 96 ? 15.793 31.998 14.321 1.00 12.31 96 TYR A CA 1
ATOM 706 C C . TYR A 1 96 ? 15.930 30.547 14.757 1.00 13.95 96 TYR A C 1
ATOM 707 O O . TYR A 1 96 ? 15.531 29.634 14.036 1.00 16.22 96 TYR A O 1
ATOM 716 N N . ILE A 1 97 ? 16.539 30.345 15.924 1.00 13.93 97 ILE A N 1
ATOM 717 C CA . ILE A 1 97 ? 16.459 29.074 16.629 1.00 10.63 97 ILE A CA 1
ATOM 718 C C . ILE A 1 97 ? 16.173 29.324 18.110 1.00 12.79 97 ILE A C 1
ATOM 719 O O . ILE A 1 97 ? 16.764 30.215 18.716 1.00 17.31 97 ILE A O 1
ATOM 724 N N . GLY A 1 98 ? 15.248 28.557 18.680 1.00 14.87 98 GLY A N 1
ATOM 725 C CA . GLY A 1 98 ? 14.887 28.708 20.080 1.00 14.67 98 GLY A CA 1
ATOM 726 C C . GLY A 1 98 ? 14.888 27.346 20.739 1.00 14.98 98 GLY A C 1
ATOM 727 O O . GLY A 1 98 ? 14.447 26.367 20.138 1.00 14.27 98 GLY A O 1
ATOM 728 N N . LEU A 1 99 ? 15.411 27.271 21.958 1.00 12.98 99 LEU A N 1
ATOM 729 C CA . LEU A 1 99 ? 15.458 26.015 22.696 1.00 15.71 99 LEU A CA 1
ATOM 730 C C . LEU A 1 99 ? 14.739 26.181 24.023 1.00 19.78 99 LEU A C 1
ATOM 731 O O . LEU A 1 99 ? 14.847 27.225 24.657 1.00 15.92 99 LEU A O 1
ATOM 736 N N . GLY A 1 100 ? 14.035 25.138 24.450 1.00 18.69 100 GLY A N 1
ATOM 737 C CA . GLY A 1 100 ? 13.388 25.121 25.749 1.00 14.02 100 GLY A CA 1
ATOM 738 C C . GLY A 1 100 ? 13.894 23.868 26.430 1.00 17.85 100 GLY A C 1
ATOM 739 O O . GLY A 1 100 ? 13.742 22.778 25.896 1.00 16.57 100 GLY A O 1
ATOM 740 N N . PHE A 1 101 ? 14.516 24.001 27.592 1.00 13.91 101 PHE A N 1
ATOM 741 C CA . PHE A 1 101 ? 15.108 22.825 28.206 1.00 14.38 101 PHE A CA 1
ATOM 742 C C . PHE A 1 101 ? 15.086 22.882 29.716 1.00 14.08 101 PHE A C 1
ATOM 743 O O . PHE A 1 101 ? 15.035 23.962 30.331 1.00 18.38 101 PHE A O 1
ATOM 751 N N . ASN A 1 102 ? 15.107 21.692 30.294 1.00 13.84 102 ASN A N 1
ATOM 752 C CA . ASN A 1 102 ? 15.218 21.490 31.733 1.00 17.29 102 ASN A CA 1
ATOM 753 C C . ASN A 1 102 ? 16.681 21.191 32.053 1.00 19.72 102 ASN A C 1
ATOM 754 O O . ASN A 1 102 ? 17.269 20.264 31.492 1.00 24.35 102 ASN A O 1
ATOM 759 N N . PRO A 1 103 ? 17.280 21.964 32.964 1.00 17.71 103 PRO A N 1
ATOM 760 C CA . PRO A 1 103 ? 18.708 21.799 33.241 1.00 21.50 103 PRO A CA 1
ATOM 761 C C . PRO A 1 103 ? 19.048 20.599 34.132 1.00 25.61 103 PRO A C 1
ATOM 762 O O . PRO A 1 103 ? 20.232 20.340 34.317 1.00 25.32 103 PRO A O 1
ATOM 766 N N . SER A 1 104 ? 18.056 19.864 34.635 1.00 20.90 104 SER A N 1
ATOM 767 C CA . SER A 1 104 ? 18.323 18.816 35.629 1.00 24.23 104 SER A CA 1
ATOM 768 C C . SER A 1 104 ? 18.706 17.437 35.101 1.00 28.56 104 SER A C 1
ATOM 769 O O . SER A 1 104 ? 18.610 17.152 33.901 1.00 21.18 104 SER A O 1
ATOM 772 N N . LEU A 1 105 ? 19.106 16.591 36.051 1.00 27.68 105 LEU A N 1
ATOM 773 C CA . LEU A 1 105 ? 19.463 15.186 35.849 1.00 29.94 105 LEU A CA 1
ATOM 774 C C . LEU A 1 105 ? 18.388 14.360 35.177 1.00 27.01 105 LEU A C 1
ATOM 775 O O . LEU A 1 105 ? 18.672 13.547 34.300 1.00 31.09 105 LEU A O 1
ATOM 780 N N . GLU A 1 106 ? 17.159 14.556 35.625 1.00 28.93 106 GLU A N 1
ATOM 781 C CA . GLU A 1 106 ? 16.026 13.736 35.221 1.00 33.07 106 GLU A CA 1
ATOM 782 C C . GLU A 1 106 ? 15.831 13.688 33.712 1.00 31.63 106 GLU A C 1
ATOM 783 O O . GLU A 1 106 ? 16.344 14.531 32.989 1.00 29.83 106 GLU A O 1
ATOM 789 N N . ASP A 1 107 ? 15.098 12.686 33.242 1.00 31.84 107 ASP A N 1
ATOM 790 C CA . ASP A 1 107 ? 14.642 12.669 31.861 1.00 28.34 107 ASP A CA 1
ATOM 791 C C . ASP A 1 107 ? 13.733 13.864 31.661 1.00 28.57 107 ASP A C 1
ATOM 792 O O . ASP A 1 107 ? 12.996 14.252 32.566 1.00 27.82 107 ASP A O 1
ATOM 797 N N . SER A 1 108 ? 13.771 14.443 30.470 1.00 25.83 108 SER A N 1
ATOM 798 C CA . SER A 1 108 ? 12.925 15.589 30.192 1.00 27.46 108 SER A CA 1
ATOM 799 C C . SER A 1 108 ? 12.780 15.785 28.695 1.00 23.78 108 SER A C 1
ATOM 800 O O . SER A 1 108 ? 13.384 15.063 27.906 1.00 25.46 108 SER A O 1
ATOM 803 N N . TYR A 1 109 ? 11.969 16.761 28.311 1.00 21.27 109 TYR A N 1
ATOM 804 C CA . TYR A 1 109 ? 11.859 17.113 26.909 1.00 23.87 109 TYR A CA 1
ATOM 805 C C . TYR A 1 109 ? 12.635 18.382 26.586 1.00 24.86 109 TYR A C 1
ATOM 806 O O . TYR A 1 109 ? 12.568 19.384 27.306 1.00 21.87 109 TYR A O 1
ATOM 815 N N . LEU A 1 110 ? 13.386 18.326 25.500 1.00 22.42 110 LEU A N 1
ATOM 816 C CA . LEU A 1 110 ? 14.016 19.515 24.969 1.00 17.98 110 LEU A CA 1
ATOM 817 C C . LEU A 1 110 ? 13.204 19.970 23.765 1.00 23.99 110 LEU A C 1
ATOM 818 O O . LEU A 1 110 ? 12.880 19.169 22.880 1.00 22.32 110 LEU A O 1
ATOM 823 N N . TYR A 1 111 ? 12.863 21.252 23.731 1.00 19.96 111 TYR A N 1
ATOM 824 C CA . TYR A 1 111 ? 12.056 21.786 22.638 1.00 13.05 111 TYR A CA 1
ATOM 825 C C . TYR A 1 111 ? 12.898 22.637 21.700 1.00 19.89 111 TYR A C 1
ATOM 826 O O . TYR A 1 111 ? 13.715 23.440 22.162 1.00 18.30 111 TYR A O 1
ATOM 835 N N . VAL A 1 112 ? 12.709 22.450 20.390 1.00 18.83 112 VAL A N 1
ATOM 836 C CA . VAL A 1 112 ? 13.430 23.234 19.369 1.00 20.09 112 VAL A CA 1
ATOM 837 C C . VAL A 1 112 ? 12.507 23.898 18.342 1.00 18.82 112 VAL A C 1
ATOM 838 O O . VAL A 1 112 ? 11.684 23.213 17.720 1.00 19.59 112 VAL A O 1
ATOM 842 N N . ASN A 1 113 ? 12.628 25.217 18.186 1.00 17.11 113 ASN A N 1
ATOM 843 C CA . ASN A 1 113 ? 12.064 25.924 17.008 1.00 17.00 113 ASN A CA 1
ATOM 844 C C . ASN A 1 113 ? 13.181 26.330 16.066 1.00 18.99 113 ASN A C 1
ATOM 845 O O . ASN A 1 113 ? 14.191 26.877 16.507 1.00 17.39 113 ASN A O 1
ATOM 850 N N . VAL A 1 114 ? 12.985 26.104 14.773 1.00 12.98 114 VAL A N 1
ATOM 851 C CA . VAL A 1 114 ? 13.850 26.728 13.776 1.00 16.09 114 VAL A CA 1
ATOM 852 C C . VAL A 1 114 ? 12.956 27.367 12.721 1.00 19.92 114 VAL A C 1
ATOM 853 O O . VAL A 1 114 ? 11.985 26.760 12.272 1.00 23.69 114 VAL A O 1
ATOM 857 N N . SER A 1 115 ? 13.263 28.603 12.350 1.00 19.27 115 SER A N 1
ATOM 858 C CA . SER A 1 115 ? 12.492 29.302 11.315 1.00 21.12 115 SER A CA 1
ATOM 859 C C . SER A 1 115 ? 13.406 30.053 10.359 1.00 16.96 115 SER A C 1
ATOM 860 O O . SER A 1 115 ? 14.510 30.442 10.730 1.00 18.67 115 SER A O 1
ATOM 863 N N . SER A 1 116 ? 12.938 30.234 9.126 1.00 15.54 116 SER A N 1
ATOM 864 C CA . SER A 1 116 ? 13.618 31.061 8.143 1.00 17.43 116 SER A CA 1
ATOM 865 C C . SER A 1 116 ? 12.983 32.447 8.181 1.00 16.78 116 SER A C 1
ATOM 866 O O . SER A 1 116 ? 11.964 32.653 8.839 1.00 16.84 116 SER A O 1
ATOM 869 N N . ARG A 1 117 ? 13.588 33.388 7.473 1.00 18.75 117 ARG A N 1
ATOM 870 C CA . ARG A 1 117 ? 13.207 34.791 7.561 1.00 2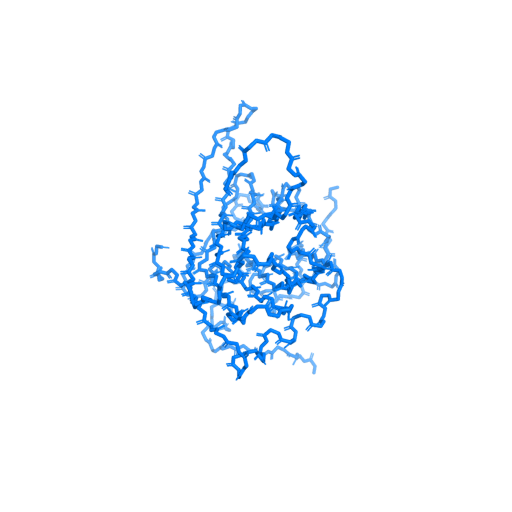1.42 117 ARG A CA 1
ATOM 871 C C . ARG A 1 117 ? 11.811 35.055 6.979 1.00 30.18 117 ARG A C 1
ATOM 872 O O . ARG A 1 117 ? 11.503 34.606 5.878 1.00 29.93 117 ARG A O 1
ATOM 880 N N . ALA A 1 118 ? 10.979 35.787 7.716 1.00 29.09 118 ALA A N 1
ATOM 881 C CA . ALA A 1 118 ? 9.706 36.254 7.189 1.00 27.00 118 ALA A CA 1
ATOM 882 C C . ALA A 1 118 ? 9.944 37.337 6.135 1.00 28.63 118 ALA A C 1
ATOM 883 O O . ALA A 1 118 ? 10.598 38.329 6.424 1.00 28.28 118 ALA A O 1
ATOM 885 N N . PRO A 1 119 ? 9.378 37.162 4.952 1.00 25.95 119 PRO A N 1
ATOM 886 C CA . PRO A 1 119 ? 9.624 38.066 3.828 1.00 27.75 119 PRO A CA 1
ATOM 887 C C . PRO A 1 119 ? 9.188 39.488 4.129 1.00 32.94 119 PRO A C 1
ATOM 888 O O . PRO A 1 119 ? 9.782 40.406 3.645 1.00 35.28 119 PRO A O 1
ATOM 892 N N . TRP A 1 120 ? 8.139 39.655 4.905 1.00 35.71 120 TRP A N 1
ATOM 893 C CA . TRP A 1 120 ? 7.751 40.957 5.394 1.00 37.43 120 TRP A CA 1
ATOM 894 C C . TRP A 1 120 ? 8.739 41.642 6.303 1.00 40.51 120 TRP A C 1
ATOM 895 O O . TRP A 1 120 ? 8.804 42.861 6.320 1.00 44.68 120 TRP A O 1
ATOM 906 N N . VAL A 1 121 ? 9.432 40.911 7.156 1.00 39.15 121 VAL A N 1
ATOM 907 C CA . VAL A 1 121 ? 10.530 41.488 7.916 1.00 35.56 121 VAL A CA 1
ATOM 908 C C . VAL A 1 121 ? 11.724 41.879 7.059 1.00 40.57 121 VAL A C 1
ATOM 909 O O . VAL A 1 121 ? 12.261 42.949 7.193 1.00 42.71 121 VAL A O 1
ATOM 913 N N . LYS A 1 122 ? 12.101 41.001 6.152 1.00 40.14 122 LYS A N 1
ATOM 914 C CA . LYS A 1 122 ? 13.159 41.246 5.212 1.00 47.90 122 LYS A CA 1
ATOM 915 C C . LYS A 1 122 ? 12.974 40.327 4.024 1.00 47.35 122 LYS A C 1
ATOM 916 O O . LYS A 1 122 ? 12.752 39.151 4.191 1.00 44.00 122 LYS A O 1
ATOM 922 N N . GLN A 1 123 ? 13.135 40.846 2.821 1.00 49.62 123 GLN A N 1
ATOM 923 C CA . GLN A 1 123 ? 12.796 40.058 1.661 1.00 50.51 123 GLN A CA 1
ATOM 924 C C . GLN A 1 123 ? 13.831 39.011 1.380 1.00 42.67 123 GLN A C 1
ATOM 925 O O . GLN A 1 123 ? 15.010 39.269 1.353 1.00 44.79 123 GLN A O 1
ATOM 931 N N . THR A 1 124 ? 13.333 37.813 1.189 1.00 31.67 124 THR A N 1
ATOM 932 C CA . THR A 1 124 ? 14.112 36.657 0.862 1.00 30.48 124 THR A CA 1
ATOM 933 C C . THR A 1 124 ? 14.132 36.492 -0.645 1.00 32.29 124 THR A C 1
ATOM 934 O O . THR A 1 124 ? 13.752 37.384 -1.354 1.00 33.40 124 THR A O 1
ATOM 938 N N . SER A 1 125 ? 14.595 35.351 -1.119 1.00 31.92 125 SER A N 1
ATOM 939 C CA . SER A 1 125 ? 14.610 35.053 -2.532 1.00 33.54 125 SER A CA 1
ATOM 940 C C . SER A 1 125 ? 13.221 34.941 -3.107 1.00 32.80 125 SER A C 1
ATOM 941 O O . SER A 1 125 ? 12.372 34.259 -2.573 1.00 34.25 125 SER A O 1
ATOM 944 N N . ASP A 1 126 ? 13.037 35.560 -4.255 1.00 28.08 126 ASP A N 1
ATOM 945 C CA . ASP A 1 126 ? 11.804 35.476 -4.979 1.00 32.19 126 ASP A CA 1
ATOM 946 C C . ASP A 1 126 ? 11.915 34.281 -5.899 1.00 32.45 126 ASP A C 1
ATOM 947 O O . ASP A 1 126 ? 12.620 34.301 -6.876 1.00 33.73 126 ASP A O 1
ATOM 952 N N . LEU A 1 127 ? 11.198 33.235 -5.561 1.00 27.19 127 LEU A N 1
ATOM 953 C CA . LEU A 1 127 ? 11.230 32.002 -6.333 1.00 24.42 127 LEU A CA 1
ATOM 954 C C . LEU A 1 127 ? 10.411 32.072 -7.640 1.00 29.39 127 LEU A C 1
ATOM 955 O O . LEU A 1 127 ? 10.405 31.121 -8.422 1.00 29.94 127 LEU A O 1
ATOM 960 N N . SER A 1 128 ? 9.734 33.192 -7.884 1.00 31.04 128 SER A N 1
ATOM 961 C CA . SER A 1 128 ? 8.988 33.356 -9.143 1.00 33.14 128 SER A CA 1
ATOM 962 C C . SER A 1 128 ? 9.925 33.689 -10.296 1.00 33.45 128 SER A C 1
ATOM 963 O O . SER A 1 128 ? 9.576 33.512 -11.462 1.00 37.62 128 SER A O 1
ATOM 966 N N . ALA A 1 129 ? 11.123 34.157 -9.960 1.00 32.11 129 ALA A N 1
ATOM 967 C CA . ALA A 1 129 ? 12.144 34.454 -10.960 1.00 38.12 129 ALA A CA 1
ATOM 968 C C . ALA A 1 129 ? 12.331 33.299 -11.938 1.00 36.65 129 ALA A C 1
ATOM 969 O O . ALA A 1 129 ? 12.149 32.138 -11.574 1.00 36.01 129 ALA A O 1
ATOM 971 N N . ASN A 1 130 ? 12.654 33.635 -13.188 1.00 40.09 130 ASN A N 1
ATOM 972 C CA . ASN A 1 130 ? 12.975 32.646 -14.216 1.00 44.18 130 ASN A CA 1
ATOM 973 C C . ASN A 1 130 ? 11.900 31.590 -14.426 1.00 42.59 130 ASN A C 1
ATOM 974 O O . ASN A 1 130 ? 12.217 30.403 -14.547 1.00 43.44 130 ASN A O 1
ATOM 979 N N . GLY A 1 131 ? 10.637 32.013 -14.451 1.00 35.36 131 GLY A N 1
ATOM 980 C CA . GLY A 1 131 ? 9.540 31.099 -14.721 1.00 30.38 131 GLY A CA 1
ATOM 981 C C . GLY A 1 131 ? 9.232 30.165 -13.564 1.00 33.72 131 GLY A C 1
ATOM 982 O O . GLY A 1 131 ? 8.610 29.113 -13.746 1.00 34.99 131 GLY A O 1
ATOM 983 N N . GLY A 1 132 ? 9.674 30.546 -12.368 1.00 34.25 132 GLY A N 1
ATOM 984 C CA . GLY A 1 132 ? 9.428 29.745 -11.181 1.00 27.50 132 GLY A CA 1
ATOM 985 C C . GLY A 1 132 ? 10.438 28.630 -11.050 1.00 28.87 132 GLY A C 1
ATOM 986 O O . GLY A 1 132 ? 10.134 27.550 -10.531 1.00 29.64 132 GLY A O 1
ATOM 987 N N . TRP A 1 133 ? 11.640 28.894 -11.554 1.00 33.54 133 TRP A N 1
ATOM 988 C CA . TRP A 1 133 ? 12.762 27.965 -11.460 1.00 35.43 133 TRP A CA 1
ATOM 989 C C . TRP A 1 133 ? 12.992 27.531 -10.002 1.00 28.71 133 TRP A C 1
ATOM 990 O O . TRP A 1 133 ? 13.139 26.342 -9.703 1.00 27.00 133 TRP A O 1
ATOM 1001 N N . GLY A 1 134 ? 13.007 28.514 -9.106 1.00 27.22 134 GLY A N 1
ATOM 1002 C CA . GLY A 1 134 ? 13.244 28.273 -7.691 1.00 25.55 134 GLY A CA 1
ATOM 1003 C C . GLY A 1 134 ? 12.228 27.343 -7.059 1.00 28.78 134 GLY A C 1
ATOM 1004 O O . GLY A 1 134 ? 12.578 26.484 -6.246 1.00 32.03 134 GLY A O 1
ATOM 1005 N N . ILE A 1 135 ? 10.966 27.520 -7.426 1.00 26.20 135 ILE A N 1
ATOM 1006 C CA . ILE A 1 135 ? 9.892 26.686 -6.900 1.00 27.28 135 ILE A CA 1
ATOM 1007 C C . ILE A 1 135 ? 10.156 25.237 -7.262 1.00 25.55 135 ILE A C 1
ATOM 1008 O O . ILE A 1 135 ? 10.087 24.339 -6.416 1.00 30.87 135 ILE A O 1
ATOM 1013 N N . LYS A 1 136 ? 10.466 25.015 -8.533 1.00 22.85 136 LYS A N 1
ATOM 1014 C CA . LYS A 1 136 ? 10.717 23.665 -9.029 1.00 25.88 136 LYS A CA 1
ATOM 1015 C C . LYS A 1 136 ? 11.927 23.023 -8.347 1.00 28.36 136 LYS A C 1
ATOM 1016 O O . LYS A 1 136 ? 11.897 21.836 -7.982 1.00 33.18 136 LYS A O 1
ATOM 1022 N N . GLN A 1 137 ? 12.998 23.802 -8.206 1.00 20.83 137 GLN A N 1
ATOM 1023 C CA . GLN A 1 137 ? 14.184 23.346 -7.478 1.00 25.12 137 GLN A CA 1
ATOM 1024 C C . GLN A 1 137 ? 13.840 22.903 -6.056 1.00 26.23 137 GLN A C 1
ATOM 1025 O O . GLN A 1 137 ? 14.309 21.853 -5.606 1.00 31.06 137 GLN A O 1
ATOM 1031 N N . VAL A 1 138 ? 12.989 23.661 -5.365 1.00 24.57 138 VAL A N 1
ATOM 1032 C CA . VAL A 1 138 ? 12.584 23.270 -4.008 1.00 26.17 138 VAL A CA 1
ATOM 1033 C C . VAL A 1 138 ? 11.776 21.967 -4.022 1.00 27.86 138 VAL A C 1
ATOM 1034 O O . VAL A 1 138 ? 12.056 21.037 -3.259 1.00 25.71 138 VAL A O 1
ATOM 1038 N N . LEU A 1 139 ? 10.780 21.897 -4.899 1.00 24.06 139 LEU A N 1
ATOM 1039 C CA . LEU A 1 139 ? 9.893 20.737 -4.939 1.00 26.60 139 LEU A CA 1
ATOM 1040 C C . LEU A 1 139 ? 10.664 19.492 -5.285 1.00 25.90 139 LEU A C 1
ATOM 1041 O O . LEU A 1 139 ? 10.366 18.411 -4.791 1.00 29.92 139 LEU A O 1
ATOM 1046 N N . GLU A 1 140 ? 11.664 19.643 -6.139 1.00 27.68 140 GLU A N 1
ATOM 1047 C CA . GLU A 1 140 ? 12.380 18.476 -6.644 1.00 30.99 140 GLU A CA 1
ATOM 1048 C C . GLU A 1 140 ? 13.620 18.083 -5.857 1.00 35.40 140 GLU A C 1
ATOM 1049 O O . GLU A 1 140 ? 13.948 16.902 -5.776 1.00 35.01 140 GLU A O 1
ATOM 1055 N N . LYS A 1 141 ? 14.298 19.071 -5.278 1.00 31.97 141 LYS A N 1
ATOM 1056 C CA . LYS A 1 141 ? 15.633 18.862 -4.748 1.00 30.85 141 LYS A CA 1
ATOM 1057 C C . LYS A 1 141 ? 15.834 19.137 -3.244 1.00 35.75 141 LYS A C 1
ATOM 1058 O O . LYS A 1 141 ? 16.816 18.663 -2.671 1.00 38.93 141 LYS A O 1
ATOM 1064 N N . GLU A 1 142 ? 14.942 19.901 -2.611 1.00 33.59 142 GLU A N 1
ATOM 1065 C CA . GLU A 1 142 ? 15.191 20.345 -1.233 1.00 35.46 142 GLU A CA 1
ATOM 1066 C C . GLU A 1 142 ? 15.386 19.183 -0.251 1.00 35.65 142 GLU A C 1
ATOM 1067 O O . GLU A 1 142 ? 14.666 18.190 -0.318 1.00 32.21 142 GLU A O 1
ATOM 1073 N N . LEU A 1 143 ? 16.378 19.310 0.637 1.00 30.40 143 LEU A N 1
ATOM 1074 C CA . LEU A 1 143 ? 16.640 18.301 1.666 1.00 30.08 143 LEU A CA 1
ATOM 1075 C C . LEU A 1 143 ? 16.682 18.893 3.070 1.00 28.67 143 LEU A C 1
ATOM 1076 O O . LEU A 1 143 ? 17.276 19.955 3.294 1.00 25.30 143 LEU A O 1
ATOM 1081 N N . LEU A 1 144 ? 16.076 18.182 4.014 1.00 22.58 144 LEU A N 1
ATOM 1082 C CA . LEU A 1 144 ? 16.150 18.542 5.420 1.00 25.88 144 LEU A CA 1
ATOM 1083 C C . LEU A 1 144 ? 16.912 17.443 6.166 1.00 29.13 144 LEU A C 1
ATOM 1084 O O . LEU A 1 144 ? 16.578 16.269 6.050 1.00 27.57 144 LEU A O 1
ATOM 1089 N N . ALA A 1 145 ? 17.937 17.816 6.922 1.00 24.41 145 ALA A N 1
ATOM 1090 C CA . ALA A 1 145 ? 18.710 16.821 7.660 1.00 26.36 145 ALA A CA 1
ATOM 1091 C C . ALA A 1 145 ? 18.804 17.229 9.119 1.00 24.73 145 ALA A C 1
ATOM 1092 O O . ALA A 1 145 ? 19.316 18.304 9.451 1.00 21.37 145 ALA A O 1
ATOM 1094 N N . ILE A 1 146 ? 18.284 16.366 9.982 1.00 25.06 146 ILE A N 1
ATOM 1095 C CA . ILE A 1 146 ? 18.263 16.611 11.416 1.00 21.72 146 ILE A CA 1
ATOM 1096 C C . ILE A 1 146 ? 19.146 15.604 12.118 1.00 24.44 146 ILE A C 1
ATOM 1097 O O . ILE A 1 146 ? 19.059 14.401 11.864 1.00 26.88 146 ILE A O 1
ATOM 1102 N N . GLN A 1 147 ? 20.017 16.103 12.982 1.00 26.89 147 GLN A N 1
ATOM 1103 C CA . GLN A 1 147 ? 20.909 15.261 13.763 1.00 28.82 147 GLN A CA 1
ATOM 1104 C C . GLN A 1 147 ? 20.830 15.659 15.228 1.00 27.88 147 GLN A C 1
ATOM 1105 O O . GLN A 1 147 ? 20.832 16.842 15.548 1.00 26.47 147 GLN A O 1
ATOM 1111 N N . ILE A 1 148 ? 20.773 14.664 16.108 1.00 21.88 148 ILE A N 1
ATOM 1112 C CA . ILE A 1 148 ? 20.713 14.898 17.537 1.00 22.11 148 ILE A CA 1
ATOM 1113 C C . ILE A 1 148 ? 21.736 14.001 18.219 1.00 29.33 148 ILE A C 1
ATOM 1114 O O . ILE A 1 148 ? 21.624 12.772 18.180 1.00 26.63 148 ILE A O 1
ATOM 1119 N N . GLY A 1 149 ? 22.726 14.635 18.813 1.00 23.53 149 GLY A N 1
ATOM 1120 C CA . GLY A 1 149 ? 23.801 13.953 19.465 1.00 21.95 149 GLY A CA 1
ATOM 1121 C C . GLY A 1 149 ? 23.712 14.127 20.957 1.00 26.23 149 GLY A C 1
ATOM 1122 O O . GLY A 1 149 ? 22.795 14.710 21.477 1.00 25.56 149 GLY A O 1
ATOM 1123 N N . CYS A 1 150 ? 24.678 13.573 21.667 1.00 26.77 150 CYS A N 1
ATOM 1124 C CA . CYS A 1 150 ? 24.619 13.636 23.111 1.00 35.82 150 CYS A CA 1
ATOM 1125 C C . CYS A 1 150 ? 25.909 14.164 23.695 1.00 35.32 150 CYS A C 1
ATOM 1126 O O . CYS A 1 150 ? 26.400 13.620 24.685 1.00 46.14 150 CYS A O 1
ATOM 1129 N N . ASP A 1 151 ? 26.476 15.217 23.112 1.00 33.92 151 ASP A N 1
ATOM 1130 C CA . ASP A 1 151 ? 27.698 15.700 23.728 1.00 46.08 151 ASP A CA 1
ATOM 1131 C C . ASP A 1 151 ? 27.557 16.926 24.580 1.00 45.91 151 ASP A C 1
ATOM 1132 O O . ASP A 1 151 ? 26.636 17.692 24.407 1.00 46.68 151 ASP A O 1
ATOM 1137 N N . ASN A 1 152 ? 28.448 17.069 25.545 1.00 36.97 152 ASN A N 1
ATOM 1138 C CA . ASN A 1 152 ? 29.672 16.286 25.641 1.00 43.59 152 ASN A CA 1
ATOM 1139 C C . ASN A 1 152 ? 29.648 15.159 26.682 1.00 41.95 152 ASN A C 1
ATOM 1140 O O . ASN A 1 152 ? 30.606 14.970 27.404 1.00 43.54 152 ASN A O 1
ATOM 1145 N N . GLN A 1 153 ? 28.524 14.473 26.793 1.00 35.52 153 GLN A N 1
ATOM 1146 C CA . GLN A 1 153 ? 28.314 13.421 27.774 1.00 31.55 153 GLN A CA 1
ATOM 1147 C C . GLN A 1 153 ? 29.225 12.208 27.598 1.00 32.76 153 GLN A C 1
ATOM 1148 O O . GLN A 1 153 ? 29.484 11.782 26.498 1.00 36.66 153 GLN A O 1
ATOM 1154 N N . LYS A 1 154 ? 29.695 11.656 28.705 1.00 34.39 154 LYS A N 1
ATOM 1155 C CA . LYS A 1 154 ? 30.425 10.391 28.690 1.00 36.99 154 LYS A CA 1
ATOM 1156 C C . LYS A 1 154 ? 29.533 9.359 29.352 1.00 33.01 154 LYS A C 1
ATOM 1157 O O . LYS A 1 154 ? 29.009 9.597 30.440 1.00 34.17 154 LYS A O 1
ATOM 1163 N N . PHE A 1 155 ? 29.341 8.223 28.692 1.00 28.89 155 PHE A N 1
ATOM 1164 C CA . PHE A 1 155 ? 28.469 7.181 29.227 1.00 33.54 155 PHE A CA 1
ATOM 1165 C C . PHE A 1 155 ? 29.285 6.034 29.822 1.00 39.74 155 PHE A C 1
ATOM 1166 O O . PHE A 1 155 ? 30.476 5.902 29.525 1.00 40.03 155 PHE A O 1
ATOM 1174 N N . PRO A 1 156 ? 28.657 5.231 30.701 1.00 41.69 156 PRO A N 1
ATOM 1175 C CA . PRO A 1 156 ? 29.367 4.110 31.333 1.00 43.06 156 PRO A CA 1
ATOM 1176 C C . PRO A 1 156 ? 29.864 3.086 30.320 1.00 51.29 156 PRO A C 1
ATOM 1177 O O . PRO A 1 156 ? 29.066 2.553 29.542 1.00 52.64 156 PRO A O 1
ATOM 1181 N N . GLU A 1 157 ? 31.175 2.844 30.330 1.00 56.52 157 GLU A N 1
ATOM 1182 C CA . GLU A 1 157 ? 31.801 1.769 29.566 1.00 66.15 157 GLU A CA 1
ATOM 1183 C C . GLU A 1 157 ? 32.388 0.764 30.563 1.00 68.58 157 GLU A C 1
ATOM 1184 O O . GLU A 1 157 ? 33.052 1.173 31.521 1.00 61.81 157 GLU A O 1
ATOM 1190 N N . GLU A 1 158 ? 32.157 -0.534 30.351 1.00 77.65 158 GLU A N 1
ATOM 1191 C CA . GLU A 1 158 ? 32.776 -1.549 31.210 1.00 88.06 158 GLU A CA 1
ATOM 1192 C C . GLU A 1 158 ? 34.296 -1.427 31.131 1.00 89.81 158 GLU A C 1
ATOM 1193 O O . GLU A 1 158 ? 34.848 -1.297 30.038 1.00 87.19 158 GLU A O 1
ATOM 1199 N N . PRO A 1 159 ? 34.974 -1.448 32.294 1.00 94.21 159 PRO A N 1
ATOM 1200 C CA . PRO A 1 159 ? 36.429 -1.243 32.370 1.00 98.42 159 PRO A CA 1
ATOM 1201 C C . PRO A 1 159 ? 37.244 -2.279 31.584 1.00 108.09 159 PRO A C 1
ATOM 1202 O O . PRO A 1 159 ? 37.136 -3.485 31.828 1.00 107.13 159 PRO A O 1
ATOM 1206 N N . THR A 1 160 ? 38.036 -1.787 30.631 1.00 102.56 160 THR A N 1
ATOM 1207 C CA . THR A 1 160 ? 38.953 -2.589 29.820 1.00 109.76 160 THR A CA 1
ATOM 1208 C C . THR A 1 160 ? 39.875 -1.600 29.115 1.00 113.66 160 THR A C 1
ATOM 1209 O O . THR A 1 160 ? 40.968 -1.298 29.600 1.00 112.70 160 THR A O 1
ATOM 1213 N N . THR A 1 161 ? 39.415 -1.100 27.966 1.00 118.78 161 THR A N 1
ATOM 1214 C CA . THR A 1 161 ? 40.005 0.067 27.315 1.00 123.70 161 THR A CA 1
ATOM 1215 C C . THR A 1 161 ? 39.842 1.236 28.275 1.00 132.16 161 THR A C 1
ATOM 1216 O O . THR A 1 161 ? 38.884 1.270 29.045 1.00 136.04 161 THR A O 1
ATOM 1220 N N . THR A 1 162 ? 40.764 2.193 28.239 1.00 135.03 162 THR A N 1
ATOM 1221 C CA . THR A 1 162 ? 40.747 3.279 29.215 1.00 136.66 162 THR A CA 1
ATOM 1222 C C . THR A 1 162 ? 40.253 4.622 28.663 1.00 132.98 162 THR A C 1
ATOM 1223 O O . THR A 1 162 ? 40.918 5.229 27.824 1.00 133.61 162 THR A O 1
ATOM 1227 N N . PRO A 1 163 ? 39.070 5.080 29.124 1.00 128.73 163 PRO A N 1
ATOM 1228 C CA . PRO A 1 163 ? 38.684 6.482 28.928 1.00 126.70 163 PRO A CA 1
ATOM 1229 C C . PRO A 1 163 ? 38.595 7.335 30.215 1.00 124.33 163 PRO A C 1
ATOM 1230 O O . PRO A 1 163 ? 37.869 8.332 30.171 1.00 126.24 163 PRO A O 1
ATOM 1234 N N . PRO A 1 164 ? 39.363 7.006 31.285 1.00 119.07 164 PRO A N 1
ATOM 1235 C CA . PRO A 1 164 ? 39.070 7.365 32.688 1.00 113.35 164 PRO A CA 1
ATOM 1236 C C . PRO A 1 164 ? 38.182 8.595 32.909 1.00 108.34 164 PRO A C 1
ATOM 1237 O O . PRO A 1 164 ? 36.953 8.478 32.867 1.00 104.52 164 PRO A O 1
ATOM 1241 N N . GLY A 1 191 ? 5.487 15.772 -14.474 1.00 86.73 191 GLY A N 1
ATOM 1242 C CA . GLY A 1 191 ? 5.732 17.199 -14.585 1.00 88.59 191 GLY A CA 1
ATOM 1243 C C . GLY A 1 191 ? 4.514 18.055 -14.276 1.00 89.11 191 GLY A C 1
ATOM 1244 O O . GLY A 1 191 ? 4.533 19.275 -14.466 1.00 90.13 191 GLY A O 1
ATOM 1245 N N . ALA A 1 192 ? 3.456 17.415 -13.787 1.00 85.84 192 ALA A N 1
ATOM 1246 C CA . ALA A 1 192 ? 2.195 18.098 -13.498 1.00 80.94 192 ALA A CA 1
ATOM 1247 C C . ALA A 1 192 ? 2.254 19.021 -12.272 1.00 76.18 192 ALA A C 1
ATOM 1248 O O . ALA A 1 192 ? 2.816 18.669 -11.228 1.00 70.29 192 ALA A O 1
ATOM 1250 N N . SER A 1 193 ? 1.662 20.204 -12.404 1.00 72.22 193 SER A N 1
ATOM 1251 C CA . SER A 1 193 ? 1.533 21.115 -11.276 1.00 66.00 193 SER A CA 1
ATOM 1252 C C . SER A 1 193 ? 0.367 20.671 -10.389 1.00 63.91 193 SER A C 1
ATOM 1253 O O . SER A 1 193 ? -0.662 20.218 -10.885 1.00 65.54 193 SER A O 1
ATOM 1256 N N . VAL A 1 194 ? 0.544 20.780 -9.075 1.00 59.75 194 VAL A N 1
ATOM 1257 C CA . VAL A 1 194 ? -0.438 20.287 -8.112 1.00 54.11 194 VAL A CA 1
ATOM 1258 C C . VAL A 1 194 ? -0.781 21.418 -7.152 1.00 45.75 194 VAL A C 1
ATOM 1259 O O . VAL A 1 194 ? 0.086 22.221 -6.833 1.00 42.01 194 VAL A O 1
ATOM 1263 N N . ASP A 1 195 ? -2.032 21.503 -6.703 1.00 40.82 195 ASP A N 1
ATOM 1264 C CA . ASP A 1 195 ? -2.358 22.444 -5.639 1.00 40.62 195 ASP A CA 1
ATOM 1265 C C . ASP A 1 195 ? -2.003 21.776 -4.327 1.00 38.95 195 ASP A C 1
ATOM 1266 O O . ASP A 1 195 ? -2.697 20.867 -3.871 1.00 43.97 195 ASP A O 1
ATOM 1271 N N . ARG A 1 196 ? -0.914 22.228 -3.718 1.00 31.90 196 ARG A N 1
ATOM 1272 C CA A ARG A 1 196 ? -0.456 21.600 -2.486 0.57 28.92 196 ARG A CA 1
ATOM 1273 C CA B ARG A 1 196 ? -0.413 21.626 -2.488 0.43 28.97 196 ARG A CA 1
ATOM 1274 C C . ARG A 1 196 ? -0.892 22.385 -1.253 1.00 32.85 196 ARG A C 1
ATOM 1275 O O . ARG A 1 196 ? -0.666 21.955 -0.125 1.00 39.90 196 ARG A O 1
ATOM 1290 N N . LYS A 1 197 ? -1.546 23.523 -1.467 1.00 32.85 197 LYS A N 1
ATOM 1291 C CA . LYS A 1 197 ? -2.080 24.279 -0.337 1.00 40.15 197 LYS A CA 1
ATOM 1292 C C . LYS A 1 197 ? -3.087 23.389 0.363 1.00 49.26 197 LYS A C 1
ATOM 1293 O O . LYS A 1 197 ? -3.192 23.376 1.587 1.00 48.85 197 LYS A O 1
ATOM 1299 N N . ARG A 1 198 ? -3.808 22.629 -0.450 1.00 59.34 198 ARG A N 1
ATOM 1300 C CA . ARG A 1 198 ? -4.775 21.659 0.019 1.00 69.95 198 ARG A CA 1
ATOM 1301 C C . ARG A 1 198 ? -4.055 20.399 0.491 1.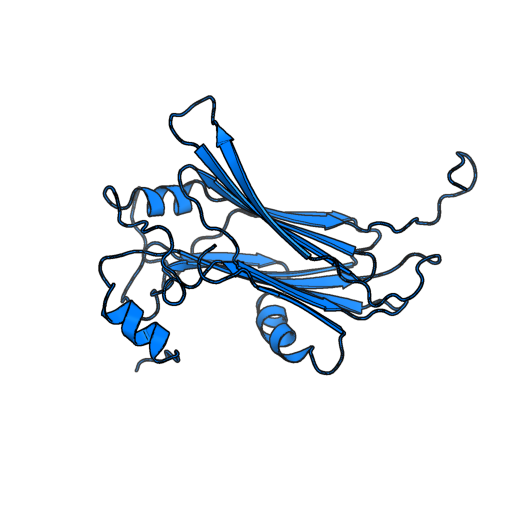00 69.49 198 ARG A C 1
ATOM 1302 O O . ARG A 1 198 ? -4.244 19.946 1.618 1.00 73.04 198 ARG A O 1
ATOM 1310 N N . ASN A 1 199 ? -3.212 19.847 -0.374 1.00 66.22 199 ASN A N 1
ATOM 1311 C CA . ASN A 1 199 ? -2.512 18.603 -0.079 1.00 64.77 199 ASN A CA 1
ATOM 1312 C C . ASN A 1 199 ? -0.999 18.740 -0.217 1.00 53.22 199 ASN A C 1
ATOM 1313 O O . ASN A 1 199 ? -0.455 18.529 -1.298 1.00 53.95 199 ASN A O 1
ATOM 1318 N N . PRO A 1 200 ? -0.311 19.074 0.887 1.00 43.01 200 PRO A N 1
ATOM 1319 C CA . PRO A 1 200 ? 1.136 19.327 0.853 1.00 38.74 200 PRO A CA 1
ATOM 1320 C C . PRO A 1 200 ? 1.938 18.095 0.442 1.00 36.71 200 PRO A C 1
ATOM 1321 O O . PRO A 1 200 ? 1.614 16.974 0.839 1.00 39.89 200 PRO A O 1
ATOM 1325 N N . ALA A 1 201 ? 2.978 18.303 -0.354 1.00 31.84 201 ALA A N 1
ATOM 1326 C CA . ALA A 1 201 ? 3.912 17.234 -0.644 1.00 30.10 201 ALA A CA 1
ATOM 1327 C C . ALA A 1 201 ? 4.730 16.924 0.612 1.00 32.39 201 ALA A C 1
ATOM 1328 O O . ALA A 1 201 ? 4.808 17.727 1.547 1.00 27.04 201 ALA A O 1
ATOM 1330 N N . ASP A 1 202 ? 5.326 15.745 0.633 1.00 37.84 202 ASP A N 1
ATOM 1331 C CA . ASP A 1 202 ? 6.174 15.361 1.736 1.00 39.05 202 ASP A CA 1
ATOM 1332 C C . ASP A 1 202 ? 7.539 16.006 1.586 1.00 37.34 202 ASP A C 1
ATOM 1333 O O . ASP A 1 202 ? 8.142 15.985 0.512 1.00 39.67 202 ASP A O 1
ATOM 1338 N N . ILE A 1 203 ? 8.025 16.609 2.659 1.00 35.81 203 ILE A N 1
ATOM 1339 C CA . ILE A 1 203 ? 9.392 17.093 2.626 1.00 34.48 203 ILE A CA 1
ATOM 1340 C C . ILE A 1 203 ? 10.318 15.889 2.778 1.00 30.92 203 ILE A C 1
ATOM 1341 O O . ILE A 1 203 ? 10.009 14.943 3.502 1.00 30.44 203 ILE A O 1
ATOM 1346 N N . ASP A 1 204 ? 11.435 15.924 2.064 1.00 32.00 204 ASP A N 1
ATOM 1347 C CA . ASP A 1 204 ? 12.439 14.874 2.100 1.00 33.41 204 ASP A CA 1
ATOM 1348 C C . ASP A 1 204 ? 13.384 15.123 3.287 1.00 31.91 204 ASP A C 1
ATOM 1349 O O . ASP A 1 204 ? 14.219 16.028 3.243 1.00 30.56 204 ASP A O 1
ATOM 1354 N N . PHE A 1 205 ? 13.255 14.328 4.347 1.00 31.10 205 PHE A N 1
ATOM 1355 C CA . PHE A 1 205 ? 14.118 14.520 5.508 1.00 29.49 205 PHE A CA 1
ATOM 1356 C C . PHE A 1 205 ? 14.729 13.256 6.105 1.00 30.77 205 PHE A C 1
ATOM 1357 O O . PHE A 1 205 ? 14.122 12.186 6.092 1.00 31.54 205 PHE A O 1
ATOM 1365 N N . SER A 1 206 ? 15.939 13.407 6.638 1.00 26.30 206 SER A N 1
ATOM 1366 C CA . SER A 1 206 ? 16.555 12.377 7.452 1.00 25.96 206 SER A CA 1
ATOM 1367 C C . SER A 1 206 ? 16.583 12.830 8.909 1.00 30.60 206 SER A C 1
ATOM 1368 O O . SER A 1 206 ? 16.671 14.026 9.200 1.00 21.43 206 SER A O 1
ATOM 1371 N N . LEU A 1 207 ? 16.492 11.854 9.807 1.00 27.42 207 LEU A N 1
ATOM 1372 C CA . LEU A 1 207 ? 16.555 12.079 11.231 1.00 30.09 207 LEU A CA 1
ATOM 1373 C C . LEU A 1 207 ? 17.530 11.078 11.844 1.00 34.76 207 LEU A C 1
ATOM 1374 O O . LEU A 1 207 ? 17.243 9.888 11.918 1.00 42.80 207 LEU A O 1
ATOM 1379 N N . LEU A 1 208 ? 18.696 11.572 12.256 1.00 32.50 208 LEU A N 1
ATOM 1380 C CA . LEU A 1 208 ? 19.723 10.752 12.883 1.00 33.54 208 LEU A CA 1
ATOM 1381 C C . LEU A 1 208 ? 19.808 11.105 14.365 1.00 38.86 208 LEU A C 1
ATOM 1382 O O . LEU A 1 208 ? 20.077 12.265 14.713 1.00 34.36 208 LEU A O 1
ATOM 1387 N N . VAL A 1 209 ? 19.582 10.122 15.239 1.00 37.66 209 VAL A N 1
ATOM 1388 C CA . VAL A 1 209 ? 19.740 10.361 16.673 1.00 35.53 209 VAL A CA 1
ATOM 1389 C C . VAL A 1 209 ? 20.668 9.371 17.375 1.00 38.20 209 VAL A C 1
ATOM 1390 O O . VAL A 1 209 ? 20.859 8.244 16.929 1.00 36.21 209 VAL A O 1
ATOM 1394 N N . ASP A 1 210 ? 21.250 9.822 18.478 1.00 33.20 210 ASP A N 1
ATOM 1395 C CA . ASP A 1 210 ? 22.035 8.969 19.353 1.00 32.77 210 ASP A CA 1
ATOM 1396 C C . ASP A 1 210 ? 21.133 8.504 20.500 1.00 33.89 210 ASP A C 1
ATOM 1397 O O . ASP A 1 210 ? 20.768 9.288 21.376 1.00 34.77 210 ASP A O 1
ATOM 1402 N N . PRO A 1 211 ? 20.782 7.214 20.495 1.00 30.83 211 PRO A N 1
ATOM 1403 C CA . PRO A 1 211 ? 19.800 6.607 21.403 1.00 35.18 211 PRO A CA 1
ATOM 1404 C C . PRO A 1 211 ? 20.265 6.552 22.850 1.00 33.91 211 PRO A C 1
ATOM 1405 O O . PRO A 1 211 ? 19.449 6.275 23.724 1.00 38.44 211 PRO A O 1
ATOM 1409 N N . ARG A 1 212 ? 21.529 6.851 23.096 1.00 26.86 212 ARG A N 1
ATOM 1410 C CA . ARG A 1 212 ? 22.050 6.939 24.452 1.00 34.96 212 ARG A CA 1
ATOM 1411 C C . ARG A 1 212 ? 21.441 8.090 25.240 1.00 36.28 212 ARG A C 1
ATOM 1412 O O . ARG A 1 212 ? 21.140 7.940 26.401 1.00 34.58 212 ARG A O 1
ATOM 1420 N N . CYS A 1 213 ? 21.229 9.215 24.565 1.00 32.32 213 CYS A N 1
ATOM 1421 C CA . CYS A 1 213 ? 20.653 10.393 25.200 1.00 26.29 213 CYS A CA 1
ATOM 1422 C C . CYS A 1 213 ? 19.308 10.811 24.603 1.00 29.45 213 CYS A C 1
ATOM 1423 O O . CYS A 1 213 ? 18.664 11.725 25.117 1.00 36.93 213 CYS A O 1
ATOM 1426 N N . VAL A 1 214 ? 18.877 10.156 23.526 1.00 28.64 214 VAL A N 1
ATOM 1427 C CA . VAL A 1 214 ? 17.601 10.534 22.908 1.00 28.85 214 VAL A CA 1
ATOM 1428 C C . VAL A 1 214 ? 16.600 9.408 23.019 1.00 29.19 214 VAL A C 1
ATOM 1429 O O . VAL A 1 214 ? 16.787 8.356 22.428 1.00 35.14 214 VAL A O 1
ATOM 1433 N N . THR A 1 215 ? 15.529 9.639 23.768 1.00 30.96 215 THR A N 1
ATOM 1434 C CA . THR A 1 215 ? 14.532 8.604 24.026 1.00 31.98 215 THR A CA 1
ATOM 1435 C C . THR A 1 215 ? 13.293 8.725 23.131 1.00 33.83 215 THR A C 1
ATOM 1436 O O . THR A 1 215 ? 12.502 7.786 23.028 1.00 29.84 215 THR A O 1
ATOM 1440 N N . SER A 1 216 ? 13.115 9.883 22.499 1.00 29.56 216 SER A N 1
ATOM 1441 C CA . SER A 1 216 ? 12.008 10.072 21.573 1.00 27.19 216 SER A CA 1
ATOM 1442 C C . SER A 1 216 ? 12.192 11.325 20.738 1.00 30.82 216 SER A C 1
ATOM 1443 O O . SER A 1 216 ? 12.962 12.221 21.096 1.00 30.87 216 SER A O 1
ATOM 1446 N N . VAL A 1 217 ? 11.466 11.385 19.629 1.00 26.82 217 VAL A N 1
ATOM 1447 C CA . VAL A 1 217 ? 11.434 12.572 18.791 1.00 28.11 217 VAL A CA 1
ATOM 1448 C C . VAL A 1 217 ? 10.028 12.793 18.246 1.00 27.33 217 VAL A C 1
ATOM 1449 O O . VAL A 1 217 ? 9.429 11.903 17.662 1.00 29.01 217 VAL A O 1
ATOM 1453 N N . ASP A 1 218 ? 9.506 13.990 18.465 1.00 25.89 218 ASP A N 1
ATOM 1454 C CA . ASP A 1 218 ? 8.284 14.426 17.820 1.00 27.93 218 ASP A CA 1
ATOM 1455 C C . ASP A 1 218 ? 8.613 15.695 17.053 1.00 29.82 218 ASP A C 1
ATOM 1456 O O . ASP A 1 218 ? 9.296 16.584 17.558 1.00 24.97 218 ASP A O 1
ATOM 1461 N N . LEU A 1 219 ? 8.123 15.761 15.825 1.00 28.05 219 LEU A N 1
ATOM 1462 C CA . LEU A 1 219 ? 8.609 16.714 14.851 1.00 29.14 219 LEU A CA 1
ATOM 1463 C C . LEU A 1 219 ? 7.474 17.166 13.951 1.00 30.84 219 LEU A C 1
ATOM 1464 O O . LEU A 1 219 ? 6.726 16.347 13.407 1.00 31.85 219 LEU A O 1
ATOM 1469 N N . HIS A 1 220 ? 7.341 18.473 13.798 1.00 23.90 220 HIS A N 1
ATOM 1470 C CA . HIS A 1 220 ? 6.474 19.009 12.771 1.00 30.10 220 HIS A CA 1
ATOM 1471 C C . HIS A 1 220 ? 7.280 20.000 11.962 1.00 28.97 220 HIS A C 1
ATOM 1472 O O . HIS A 1 220 ? 7.890 20.908 12.526 1.00 26.35 220 HIS A O 1
ATOM 1479 N N . VAL A 1 221 ? 7.262 19.850 10.645 1.00 21.02 221 VAL A N 1
ATOM 1480 C CA . VAL A 1 221 ? 7.990 20.782 9.796 1.00 18.24 221 VAL A CA 1
ATOM 1481 C C . VAL A 1 221 ? 7.219 21.160 8.515 1.00 22.84 221 VAL A C 1
ATOM 1482 O O . VAL A 1 221 ? 6.524 20.334 7.915 1.00 27.11 221 VAL A O 1
ATOM 1486 N N . GLU A 1 222 ? 7.318 22.425 8.119 1.00 18.93 222 GLU A N 1
ATOM 1487 C CA . GLU A 1 222 ? 6.615 22.884 6.944 1.00 25.62 222 GLU A CA 1
ATOM 1488 C C . GLU A 1 222 ? 7.464 23.878 6.173 1.00 27.43 222 GLU A C 1
ATOM 1489 O O . GLU A 1 222 ? 8.193 24.698 6.749 1.00 20.77 222 GLU A O 1
ATOM 1495 N N . LEU A 1 223 ? 7.376 23.793 4.853 1.00 25.69 223 LEU A N 1
ATOM 1496 C CA . LEU A 1 223 ? 8.100 24.717 3.993 1.00 23.05 223 LEU A CA 1
A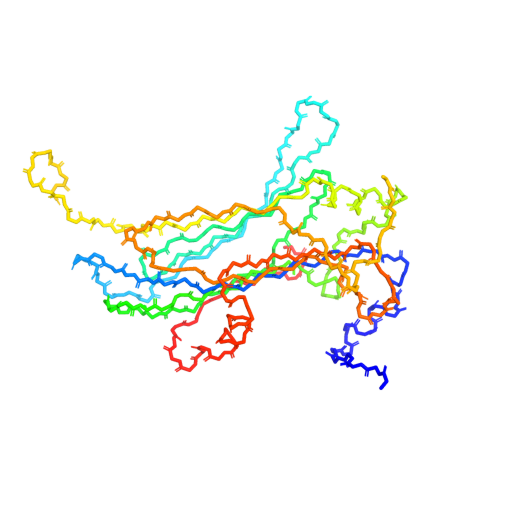TOM 1497 C C . LEU A 1 223 ? 7.130 25.109 2.898 1.00 24.93 223 LEU A C 1
ATOM 1498 O O . LEU A 1 223 ? 6.686 24.269 2.108 1.00 26.26 223 LEU A O 1
ATOM 1503 N N . ARG A 1 224 ? 6.765 26.380 2.868 1.00 22.83 224 ARG A N 1
ATOM 1504 C CA . ARG A 1 224 ? 5.714 26.795 1.958 1.00 28.13 224 ARG A CA 1
ATOM 1505 C C . ARG A 1 224 ? 5.780 28.262 1.590 1.00 26.68 224 ARG A C 1
ATOM 1506 O O . ARG A 1 224 ? 6.551 29.026 2.182 1.00 24.65 224 ARG A O 1
ATOM 1514 N N . ASP A 1 225 ? 4.991 28.622 0.579 1.00 22.14 225 ASP A N 1
ATOM 1515 C CA . ASP A 1 225 ? 4.828 30.000 0.148 1.00 16.87 225 ASP A CA 1
ATOM 1516 C C . ASP A 1 225 ? 4.460 30.769 1.394 1.00 20.93 225 ASP A C 1
ATOM 1517 O O . ASP A 1 225 ? 3.466 30.451 2.048 1.00 23.11 225 ASP A O 1
ATOM 1522 N N . ALA A 1 226 ? 5.281 31.754 1.742 1.00 23.93 226 ALA A N 1
ATOM 1523 C CA . ALA A 1 226 ? 5.074 32.533 2.968 1.00 23.01 226 ALA A CA 1
ATOM 1524 C C . ALA A 1 226 ? 3.743 33.290 2.974 1.00 26.40 226 ALA A C 1
ATOM 1525 O O . ALA A 1 226 ? 3.203 33.607 4.039 1.00 26.48 226 ALA A O 1
ATOM 1527 N N . CYS A 1 227 ? 3.219 33.573 1.781 1.00 31.72 227 CYS A N 1
ATOM 1528 C CA . CYS A 1 227 ? 1.940 34.275 1.636 1.00 27.47 227 CYS A CA 1
ATOM 1529 C C . CYS A 1 227 ? 0.804 33.358 1.209 1.00 28.91 227 CYS A C 1
ATOM 1530 O O . CYS A 1 227 ? -0.190 33.816 0.648 1.00 35.15 227 CYS A O 1
ATOM 1533 N N . ILE A 1 228 ? 0.944 32.070 1.495 1.00 27.91 228 ILE A N 1
ATOM 1534 C CA . ILE A 1 228 ? 0.013 31.068 0.996 1.00 25.75 228 ILE A CA 1
ATOM 1535 C C . ILE A 1 228 ? -1.402 31.300 1.501 1.00 30.64 228 ILE A C 1
ATOM 1536 O O . ILE A 1 228 ? -2.369 30.812 0.906 1.00 32.95 228 ILE A O 1
ATOM 1541 N N . ASP A 1 229 ? -1.514 32.052 2.593 1.00 31.10 229 ASP A N 1
ATOM 1542 C CA . ASP A 1 229 ? -2.807 32.399 3.172 1.00 35.65 229 ASP A CA 1
ATOM 1543 C C . ASP A 1 229 ? -3.616 33.315 2.246 1.00 37.37 229 ASP A C 1
ATOM 1544 O O . ASP A 1 229 ? -4.835 33.360 2.326 1.00 43.32 229 ASP A O 1
ATOM 1549 N N . TYR A 1 230 ? -2.923 34.046 1.380 1.00 33.77 230 TYR A N 1
ATOM 1550 C CA . TYR A 1 230 ? -3.544 35.046 0.519 1.00 36.14 230 TYR A CA 1
ATOM 1551 C C . TYR A 1 230 ? -3.595 34.582 -0.929 1.00 40.56 230 TYR A C 1
ATOM 1552 O O . TYR A 1 230 ? -3.677 35.399 -1.850 1.00 44.51 230 TYR A O 1
ATOM 1561 N N . LYS A 1 231 ? -3.542 33.265 -1.122 1.00 35.27 231 LYS A N 1
ATOM 1562 C CA . LYS A 1 231 ? -3.546 32.681 -2.457 1.00 35.29 231 LYS A CA 1
ATOM 1563 C C . LYS A 1 231 ? -4.503 31.513 -2.453 1.00 35.53 231 LYS A C 1
ATOM 1564 O O . LYS A 1 231 ? -4.542 30.727 -1.493 1.00 35.22 231 LYS A O 1
ATOM 1570 N N . GLN A 1 232 ? -5.277 31.404 -3.528 1.00 33.93 232 GLN A N 1
ATOM 1571 C CA . GLN A 1 232 ? -6.326 30.394 -3.624 1.00 37.82 232 GLN A CA 1
ATOM 1572 C C . GLN A 1 232 ? -5.715 29.010 -3.685 1.00 38.08 232 GLN A C 1
ATOM 1573 O O . GLN A 1 232 ? -6.237 28.060 -3.092 1.00 38.28 232 GLN A O 1
ATOM 1579 N N . GLU A 1 233 ? -4.604 28.909 -4.414 1.00 33.95 233 GLU A N 1
ATOM 1580 C CA . GLU A 1 233 ? -3.915 27.646 -4.627 1.00 31.39 233 GLU A CA 1
ATOM 1581 C C . GLU A 1 233 ? 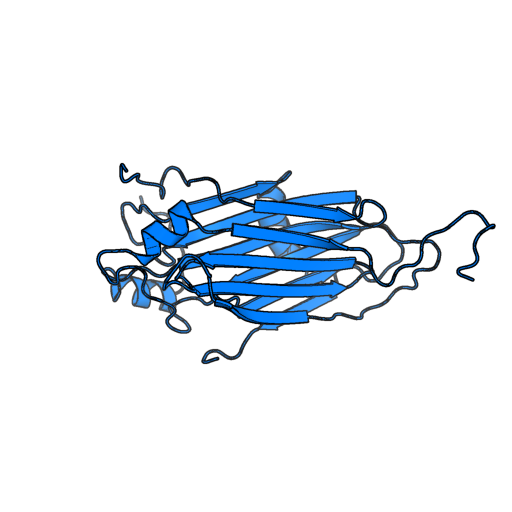-2.431 27.938 -4.746 1.00 33.45 233 GLU A C 1
ATOM 1582 O O . GLU A 1 233 ? -2.029 29.070 -5.050 1.00 35.99 233 GLU A O 1
ATOM 1588 N N . SER A 1 234 ? -1.624 26.903 -4.538 1.00 31.86 234 SER A N 1
ATOM 1589 C CA . SER A 1 234 ? -0.175 27.041 -4.595 1.00 29.12 234 SER A CA 1
ATOM 1590 C C . SER A 1 234 ? 0.480 25.689 -4.794 1.00 30.43 234 SER A C 1
ATOM 1591 O O . SER A 1 234 ? 0.049 24.688 -4.204 1.00 31.17 234 SER A O 1
ATOM 1594 N N . PRO A 1 235 ? 1.517 25.645 -5.643 1.00 24.48 235 PRO A N 1
ATOM 1595 C CA . PRO A 1 235 ? 2.309 24.421 -5.812 1.00 28.00 235 PRO A CA 1
ATOM 1596 C C . PRO A 1 235 ? 3.340 24.271 -4.669 1.00 32.79 235 PRO A C 1
ATOM 1597 O O . PRO A 1 235 ? 3.864 23.170 -4.467 1.00 32.79 235 PRO A O 1
ATOM 1601 N N . LEU A 1 236 ? 3.612 25.358 -3.937 1.00 27.13 236 LEU A N 1
ATOM 1602 C CA . LEU A 1 236 ? 4.687 25.371 -2.936 1.00 20.00 236 LEU A CA 1
ATOM 1603 C C . LEU A 1 236 ? 4.192 25.168 -1.506 1.00 23.06 236 LEU A C 1
ATOM 1604 O O . LEU A 1 236 ? 4.024 26.131 -0.745 1.00 23.80 236 LEU A O 1
ATOM 1609 N N . SER A 1 237 ? 3.960 23.908 -1.144 1.00 23.77 237 SER A N 1
ATOM 1610 C CA . SER A 1 237 ? 3.637 23.546 0.231 1.00 21.48 237 SER A CA 1
ATOM 1611 C C . SER A 1 237 ? 4.163 22.148 0.480 1.00 28.08 237 SER A C 1
ATOM 1612 O O . SER A 1 237 ? 3.756 21.194 -0.177 1.00 31.46 237 SER A O 1
ATOM 1615 N N . LEU A 1 238 ? 5.103 22.055 1.415 1.00 27.81 238 LEU A N 1
ATOM 1616 C CA . LEU A 1 238 ? 5.730 20.804 1.808 1.00 28.88 238 LEU A CA 1
ATOM 1617 C C . LEU A 1 238 ? 5.590 20.642 3.312 1.00 29.37 238 LEU A C 1
ATOM 1618 O O . LEU A 1 238 ? 5.631 21.623 4.071 1.00 26.86 238 LEU A O 1
ATOM 1623 N N . LYS A 1 239 ? 5.437 19.398 3.747 1.00 23.88 239 LYS A N 1
ATOM 1624 C CA . LYS A 1 239 ? 5.251 19.119 5.154 1.00 27.28 239 LYS A CA 1
ATOM 1625 C C . LYS A 1 239 ? 6.027 17.870 5.530 1.00 31.80 239 LYS A C 1
ATOM 1626 O O . LYS A 1 239 ? 6.262 16.989 4.693 1.00 33.36 239 LYS A O 1
ATOM 1632 N N . GLY A 1 240 ? 6.476 17.837 6.779 1.00 30.41 240 GLY A N 1
ATOM 1633 C CA . GLY A 1 240 ? 7.120 16.676 7.351 1.00 32.75 240 GLY A CA 1
ATOM 1634 C C . GLY A 1 240 ? 6.583 16.478 8.753 1.00 34.10 240 GLY A C 1
ATOM 1635 O O . GLY A 1 240 ? 6.191 17.430 9.425 1.00 29.15 240 GLY A O 1
ATOM 1636 N N . LYS A 1 241 ? 6.565 15.227 9.188 1.00 36.97 241 LYS A N 1
ATOM 1637 C CA . LYS A 1 241 ? 6.036 14.851 10.484 1.00 38.63 241 LYS A CA 1
ATOM 1638 C C . LYS A 1 241 ? 6.852 13.651 10.966 1.00 38.08 241 LYS A C 1
ATOM 1639 O O . LYS A 1 241 ? 7.290 12.823 10.163 1.00 32.42 241 LYS A O 1
ATOM 1645 N N . TYR A 1 242 ? 7.082 13.576 12.270 1.00 35.12 242 TYR A N 1
ATOM 1646 C CA . TYR A 1 242 ? 7.632 12.373 12.878 1.00 34.49 242 TYR A CA 1
ATOM 1647 C C . TYR A 1 242 ? 7.049 12.263 14.278 1.00 35.01 242 TYR A C 1
ATOM 1648 O O . TYR A 1 242 ? 7.001 13.249 15.022 1.00 36.60 242 TYR A O 1
ATOM 1657 N N . GLY A 1 243 ? 6.592 11.071 14.636 1.00 34.49 243 GLY A N 1
ATOM 1658 C CA . GLY A 1 243 ? 5.866 10.903 15.883 1.00 34.40 243 GLY A CA 1
ATOM 1659 C C . GLY A 1 243 ? 4.646 11.800 15.880 1.00 35.59 243 GLY A C 1
ATOM 1660 O O . GLY A 1 243 ? 3.978 11.948 14.850 1.00 37.91 243 GLY A O 1
ATOM 1661 N N . ASP A 1 244 ? 4.375 12.437 17.014 1.00 34.84 244 ASP A N 1
ATOM 1662 C CA . ASP A 1 244 ? 3.160 13.227 17.174 1.00 36.32 244 ASP A CA 1
ATOM 1663 C C . ASP A 1 244 ? 3.391 14.712 16.862 1.00 40.55 244 ASP A C 1
ATOM 1664 O O . ASP A 1 244 ? 3.429 15.556 17.766 1.00 37.92 244 ASP A O 1
ATOM 1669 N N . GLY A 1 245 ? 3.519 15.015 15.572 1.00 41.32 245 GLY A N 1
ATOM 1670 C CA . GLY A 1 245 ? 3.779 16.365 15.098 1.00 39.08 245 GLY A CA 1
ATOM 1671 C C . GLY A 1 245 ? 2.803 17.400 15.616 1.00 39.69 245 GLY A C 1
ATOM 1672 O O . GLY A 1 245 ? 3.189 18.513 15.985 1.00 36.81 245 GLY A O 1
ATOM 1673 N N . GLU A 1 246 ? 1.530 17.031 15.659 1.00 45.00 246 GLU A N 1
ATOM 1674 C CA . GLU A 1 246 ? 0.497 17.957 16.087 1.00 44.78 246 GLU A CA 1
ATOM 1675 C C . GLU A 1 246 ? 0.656 18.328 17.550 1.00 42.60 246 GLU A C 1
ATOM 1676 O O . GLU A 1 246 ? 0.512 19.491 17.923 1.00 38.11 246 GLU A O 1
ATOM 1682 N N . LEU A 1 247 ? 0.974 17.336 18.371 1.00 43.60 247 LEU A N 1
ATOM 1683 C CA . LEU A 1 247 ? 1.252 17.574 19.780 1.00 43.88 247 LEU A CA 1
ATOM 1684 C C . LEU A 1 247 ? 2.360 18.618 19.974 1.00 41.20 247 LEU A C 1
ATOM 1685 O O . LEU A 1 247 ? 2.127 19.642 20.610 1.00 42.85 247 LEU A O 1
ATOM 1690 N N . VAL A 1 248 ? 3.547 18.369 19.414 1.00 39.03 248 VAL A N 1
ATOM 1691 C CA . VAL A 1 248 ? 4.694 19.270 19.603 1.00 41.56 248 VAL A CA 1
ATOM 1692 C C . VAL A 1 248 ? 4.427 20.683 19.102 1.00 44.33 248 VAL A C 1
ATOM 1693 O O . VAL A 1 248 ? 4.822 21.655 19.743 1.00 46.84 248 VAL A O 1
ATOM 1697 N N . LYS A 1 249 ? 3.732 20.785 17.973 1.00 44.92 249 LYS A N 1
ATOM 1698 C CA . LYS A 1 249 ? 3.338 22.071 17.409 1.00 45.64 249 LYS A CA 1
ATOM 1699 C C . LYS A 1 249 ? 2.573 22.909 18.444 1.00 49.35 249 LYS A C 1
ATOM 1700 O O . LYS A 1 249 ? 2.653 24.140 18.442 1.00 51.29 249 LYS A O 1
ATOM 1706 N N . LYS A 1 250 ? 1.867 22.231 19.347 1.00 49.53 250 LYS A N 1
ATOM 1707 C CA . LYS A 1 250 ? 1.072 22.898 20.382 1.00 55.37 250 LYS A CA 1
ATOM 1708 C C . LYS A 1 250 ? 1.790 23.036 21.741 1.00 52.10 250 LYS A C 1
ATOM 1709 O O . LYS A 1 250 ? 1.774 24.107 22.354 1.00 48.58 250 LYS A O 1
ATOM 1715 N N . GLU A 1 251 ? 2.409 21.952 22.204 1.00 49.91 251 GLU A N 1
ATOM 1716 C CA . GLU A 1 251 ? 3.125 21.935 23.482 1.00 45.86 251 GLU A CA 1
ATOM 1717 C C . GLU A 1 251 ? 4.266 22.962 23.528 1.00 41.34 251 GLU A C 1
ATOM 1718 O O . GLU A 1 251 ? 4.614 23.481 24.592 1.00 37.97 251 GLU A O 1
ATOM 1724 N N . ILE A 1 252 ? 4.835 23.255 22.360 1.00 39.89 252 ILE A N 1
ATOM 1725 C CA . ILE A 1 252 ? 6.011 24.115 22.251 1.00 39.79 252 ILE A CA 1
ATOM 1726 C C . ILE A 1 252 ? 5.690 25.593 22.498 1.00 41.04 252 ILE A C 1
ATOM 1727 O O . ILE A 1 252 ? 6.589 26.401 22.744 1.00 42.01 252 ILE A O 1
ATOM 1732 N N . LYS A 1 253 ? 4.408 25.943 22.440 1.00 42.97 253 LYS A N 1
ATOM 1733 C CA . LYS A 1 253 ? 3.989 27.311 22.720 1.00 40.58 253 LYS A CA 1
ATOM 1734 C C . LYS A 1 253 ? 3.758 27.512 24.206 1.00 38.07 253 LYS A C 1
ATOM 1735 O O . LYS A 1 253 ? 3.480 28.629 24.648 1.00 37.67 253 LYS A O 1
ATOM 1741 N N . ASP A 1 254 ? 3.897 26.439 24.983 1.00 41.41 254 ASP A N 1
ATOM 1742 C CA . ASP A 1 254 ? 3.584 26.501 26.413 1.00 42.31 254 ASP A CA 1
ATOM 1743 C C . ASP A 1 254 ? 4.667 25.915 27.337 1.00 39.07 254 ASP A C 1
ATOM 1744 O O . ASP A 1 254 ? 4.361 25.324 28.372 1.00 41.70 254 ASP A O 1
ATOM 1749 N N . VAL A 1 255 ? 5.936 26.081 26.984 1.00 39.66 255 VAL A N 1
ATOM 1750 C CA . VAL A 1 255 ? 6.994 25.483 27.801 1.00 35.84 255 VAL A CA 1
ATOM 1751 C C . VAL A 1 255 ? 7.811 26.520 28.560 1.00 38.29 255 VAL A C 1
ATOM 1752 O O . VAL A 1 255 ? 8.633 26.169 29.408 1.00 41.55 255 VAL A O 1
ATOM 1756 N N . GLY A 1 256 ? 7.577 27.794 28.254 1.00 36.02 256 GLY A N 1
ATOM 1757 C CA . GLY A 1 256 ? 8.212 28.874 28.979 1.00 36.50 256 GLY A CA 1
ATOM 1758 C C . GLY A 1 256 ? 7.984 28.836 30.484 1.00 41.67 256 GLY A C 1
ATOM 1759 O O . GLY A 1 256 ? 8.864 29.224 31.263 1.00 40.21 256 GLY A O 1
ATOM 1760 N N . LYS A 1 257 ? 6.810 28.365 30.897 1.00 42.44 257 LYS A N 1
ATOM 1761 C CA . LYS A 1 257 ? 6.473 28.302 32.318 1.00 45.90 257 LYS A CA 1
ATOM 1762 C C . LYS A 1 257 ? 7.359 27.344 33.128 1.00 40.14 257 LYS A C 1
ATOM 1763 O O . LYS A 1 257 ? 7.621 27.594 34.299 1.00 37.52 257 LYS A O 1
ATOM 1769 N N . ASN A 1 258 ? 7.834 26.266 32.506 1.00 32.27 258 ASN A N 1
ATOM 1770 C CA . ASN A 1 258 ? 8.535 25.218 33.240 1.00 31.53 258 ASN A CA 1
ATOM 1771 C C . ASN A 1 258 ? 9.904 24.791 32.675 1.00 32.90 258 ASN A C 1
ATOM 1772 O O . ASN A 1 258 ? 10.433 23.730 33.036 1.00 27.90 258 ASN A O 1
ATOM 1777 N N . HIS A 1 259 ? 10.482 25.620 31.807 1.00 29.52 259 HIS A N 1
ATOM 1778 C CA . HIS A 1 259 ? 11.763 25.306 31.171 1.00 25.21 259 HIS A CA 1
ATOM 1779 C C . HIS A 1 259 ? 12.628 26.551 31.043 1.00 25.20 259 HIS A C 1
ATOM 1780 O O . HIS A 1 259 ? 12.098 27.660 30.902 1.00 20.26 259 HIS A O 1
ATOM 1787 N N . ASN A 1 260 ? 13.952 26.373 31.067 1.00 16.91 260 ASN A N 1
ATOM 1788 C CA . ASN A 1 260 ? 14.845 27.420 30.578 1.00 13.43 260 ASN A CA 1
ATOM 1789 C C . ASN A 1 260 ? 14.488 27.693 29.115 1.00 16.53 260 ASN A C 1
ATOM 1790 O O . ASN A 1 260 ? 14.144 26.758 28.373 1.00 15.75 260 ASN A O 1
ATOM 1795 N N . MET A 1 261 ? 14.526 28.964 28.711 1.00 12.32 261 MET A N 1
ATOM 1796 C CA . MET A 1 261 ? 14.350 29.316 27.300 1.00 12.46 261 MET A CA 1
ATOM 1797 C C . MET A 1 261 ? 15.582 30.067 26.819 1.00 18.46 261 MET A C 1
ATOM 1798 O O . MET A 1 261 ? 16.102 30.934 27.514 1.00 20.50 261 MET A O 1
ATOM 1803 N N . CYS A 1 262 ? 16.075 29.712 25.643 1.00 11.52 262 CYS A N 1
ATOM 1804 C CA . CYS A 1 262 ? 17.134 30.494 25.011 1.00 13.93 262 CYS A CA 1
ATOM 1805 C C . CYS A 1 262 ? 16.872 30.548 23.517 1.00 11.86 262 CYS A C 1
ATOM 1806 O O . CYS A 1 262 ? 16.252 29.663 22.947 1.00 13.83 262 CYS A O 1
ATOM 1809 N N . SER A 1 263 ? 17.303 31.620 22.887 1.00 12.09 263 SER A N 1
ATOM 1810 C CA . SER A 1 263 ? 16.979 31.800 21.492 1.00 13.84 263 SER A CA 1
ATOM 1811 C C . SER A 1 263 ? 18.020 32.697 20.892 1.00 15.30 263 SER A C 1
ATOM 1812 O O . SER A 1 263 ? 18.662 33.473 21.599 1.00 14.98 263 SER A O 1
ATOM 1815 N N . LEU A 1 264 ? 18.208 32.530 19.594 1.00 11.74 264 LEU A N 1
ATOM 1816 C CA . LEU A 1 264 ? 19.080 33.353 18.790 1.00 10.58 264 LEU A CA 1
ATOM 1817 C C . LEU A 1 264 ? 18.218 33.874 17.628 1.00 15.68 264 LEU A C 1
ATOM 1818 O O . LEU A 1 264 ? 17.581 33.101 16.908 1.00 18.47 264 LEU A O 1
ATOM 1823 N N . ASN A 1 265 ? 18.161 35.186 17.485 1.00 11.64 265 ASN A N 1
ATOM 1824 C CA . ASN A 1 265 ? 17.435 35.822 16.393 1.00 11.85 265 ASN A CA 1
ATOM 1825 C C . ASN A 1 265 ? 18.425 36.678 15.595 1.00 22.31 265 ASN A C 1
ATOM 1826 O O . ASN A 1 265 ? 19.095 37.566 16.148 1.00 21.74 265 ASN A O 1
ATOM 1831 N N . LEU A 1 266 ? 18.528 36.396 14.304 1.00 17.55 266 LEU A N 1
ATOM 1832 C CA . LEU A 1 266 ? 19.468 37.096 13.445 1.00 18.41 266 LEU A CA 1
ATOM 1833 C C . LEU A 1 266 ? 18.993 38.519 13.118 1.00 19.01 266 LEU A C 1
ATOM 1834 O O . LEU A 1 266 ? 17.809 38.753 12.873 1.00 19.12 266 LEU A O 1
ATOM 1839 N N . ASN A 1 267 ? 19.936 39.452 13.137 1.00 23.26 267 ASN A N 1
ATOM 1840 C CA . ASN A 1 267 ? 19.707 40.845 12.761 1.00 31.46 267 ASN A CA 1
ATOM 1841 C C . ASN A 1 267 ? 18.815 40.910 11.514 1.00 31.13 267 ASN A C 1
ATOM 1842 O O . ASN A 1 267 ? 19.101 40.270 10.509 1.00 22.07 267 ASN A O 1
ATOM 1847 N N . PRO A 1 268 ? 17.679 41.607 11.606 1.00 37.76 268 PRO A N 1
ATOM 1848 C CA . PRO A 1 268 ? 16.933 41.751 10.353 1.00 43.74 268 PRO A CA 1
ATOM 1849 C C . PRO A 1 268 ? 17.741 42.645 9.412 1.00 55.60 268 PRO A C 1
ATOM 1850 O O . PRO A 1 268 ? 17.960 43.821 9.706 1.00 53.56 268 PRO A O 1
ATOM 1854 N N . GLY A 1 269 ? 18.235 42.061 8.321 1.00 68.07 269 GLY A N 1
ATOM 1855 C CA . GLY A 1 269 ? 19.151 42.755 7.431 1.00 77.48 269 GLY A CA 1
ATOM 1856 C C . GLY A 1 269 ? 20.379 41.927 7.083 1.00 84.50 269 GLY A C 1
ATOM 1857 O O . GLY A 1 269 ? 21.031 42.167 6.065 1.00 87.13 269 GLY A O 1
ATOM 1858 N N . ASN A 1 270 ? 20.693 40.953 7.934 1.00 85.16 270 ASN A N 1
ATOM 1859 C CA . ASN A 1 270 ? 21.821 40.051 7.710 1.00 86.43 270 ASN A CA 1
ATOM 1860 C C . ASN A 1 270 ? 21.733 38.813 8.611 1.00 77.46 270 ASN A C 1
ATOM 1861 O O . ASN A 1 270 ? 20.902 37.926 8.397 1.00 68.56 270 ASN A O 1
#

GO terms:
  GO:0042802 identical protein binding (F, IPI)
  GO:0005515 protein binding (F, IPI)

Solvent-accessible surface area: 13236 Å² total; per-residue (Å²): 225,88,182,127,107,49,65,138,98,37,28,82,19,0,82,103,36,78,128,47,20,9,5,52,0,92,1,12,0,22,0,2,1,106,20,4,109,138,27,100,86,45,110,148,42,80,39,54,21,94,88,49,82,107,118,46,183,169,57,129,48,76,64,62,18,4,29,0,30,1,52,4,4,12,0,56,3,26,0,16,3,23,1,53,29,5,37,14,41,3,10,56,0,7,3,2,2,30,33,39,101,105,84,20,88,2,10,0,36,0,12,2,33,11,1,40,66,98,108,33,54,50,7,37,54,137,86,14,109,6,24,113,12,1,54,105,92,9,80,3,32,0,93,4,22,2,57,112,21,126,34,102,111,154,120,120,117,113,95,164,138,90,102,73,45,31,78,191,99,58,36,127,8,86,56,52,39,103,58,32,96,114,0,9,72,43,13,13,0,4,0,14,0,83,2,8,5,10,47,33,27,176,118,5,43,0,5,7,60,6,95,109,50,66,0,96,49,0,70,133,51,18,161,78,7,44,158,89,38,48,117,27,68,55,103,46,94,90,41,147

Radius of gyration: 19.52 Å; Cα contacts (8 Å, |Δi|>4): 553; chains: 1; bounding box: 57×47×51 Å

Secondary structure (DSSP, 8-state):
-------HHHHHHHHH-TT---EEEEEEEEEEE---TT-------EEEEEEEEEE-SS-SPEEEEEEEEEEETTEEEEEEEEEES----EEEEEEEE--SSS-EEEEEEEEEPPTTTS----TTHHHHHHHHHHHHH-EEEEEEE-TT------SSS--------TTTSPEEP-EEEEE-TTTEEEEEEEEEEEETTGGG-S--S-EEEEEESSHHHHHHHTTS-TTTSEEEEEE--TT-

Nearest PDB structures (foldseek):
  4p5i-assembly1_A-2  TM=1.004E+00  e=2.719E-52  Orf virus
  4zk9-assembly1_A  TM=9.943E-01  e=9.602E-43  Orf virus (strain NZ2)
  4zkb-assembly1_A  TM=9.875E-01  e=3.329E-42  Orf virus (strain NZ2)
  4zkc-assembly1_A  TM=9.792E-01  e=1.331E-39  Orf virus (strain NZ2)
  5d28-assembly1_D  TM=7.073E-01  e=9.996E-17  Orf virus

Foldseek 3Di:
DADDDDDPLLVVVCVVQVLFFDKKKKKKKKWKWAAAPPQAFDLDKDKDWDWDWADDPVDPWIKIKIWIWMDALQKIKIKIKIFINAYFYWFKKKWWADRDRDIDMIMIMIITDQCSLPNDDGCPPPVNVNQCRCVPPMEIEMEMEGPPGDHDDPPDDDPVPDQDFCLVPAAEHHYDYYYDVVTTVDMWMKMKMAGSSVSVDPTDSGIYIYTDDHNVVRVPVVVPRVVPTNMDMGGHDSPD

Organism: Orf virus (strain NZ2) (NCBI:txid10259)

B-factor: mean 40.05, std 23.76, range [9.82, 142.05]